Protein AF-A0A9D5ZT49-F1 (afdb_monomer_lite)

Foldseek 3Di:
DVVLVVLLVVLLVLLCLQQVVLLVDQDQAAPLVVLLVLLVVDPDLCSSQVVCVLQLQSLLSVVSNVLSVCCVVPPRCSSNVLSVLLSVLLSLLLSLQLLLLVLLDDDPALVSSLSSLCSSLPVLSSPSNPDDSSLSVLSSLQSQLSSLLSVLLVPVVCNVVSLVSSLVSLLSNCSNPVLVLLVLVVQLVSQLSSVPVPDDDPPVVSNVVSCVSSVSNNVSSVVVVVVVLPDARDDPQGCLNPPDDDPVVQLVVLLVVVVCCSPPVSVVVVVVCCVVVVVVVSVVSSVVSVVCSCVVRVVVVVVDPDPSSVVVVVVVVVSVVSSSVSSCNSVSRRVDDPPD

Sequence (340 aa):
MRQTNKTIINLIILSFICWGRLLFLRGIWGDDWGWVWQYFAADSYSEFIYAYQSLGHTLEGYITYKLFNLFTYFKEDTTLIFNILRFSIFTLNGILIYFIFKNIMRHKSLLPETIGALYMVSPIVNILWVIQICRTIFLLSFLLSFLLTILMFKKVRFRYFYYIGSIILSVFTISGLESFIFVELFRPVIIYYIISTEGEINFYIKLKKVILYWSPYILIGSGLLLYTMLMPTFGPNGGRYHPHGIEVFKVIKMYIESIYYLFIGIYKHNIWLTILKGDFLTYLLSISGALLTGTILLKPLESDKDPDSLIEIKWIMIFGLLFILAAIFPYAVTRGAIIN

Secondary structure (DSSP, 8-state):
-HHHHHHHHHHHHHHHHHHGGGGT--S--THHHHHHHHHHH-SSHHHHHHHHHHTT-HHHHHHHHHHHTHHHHHGGGHHHHHHHHHHHHHHHHHHHHHHHHHHH--S--SHHHHHHHHHHH-TTTT-TTT--HHHHHHHHHHHHHHHHHHHHHH-GGGHHHHHHHHHHHHHHHHHH-THHHHHTTHHHHHHHHHHHTTS---HHHHHHHHHHHHHHHHHHHHHHHHHHHHSPP-GGGTTTT--S---HHHHHHHHHHHHHIIIIIHHHHHHHHHHHTT-HHHHHHHHHHHHHHIIIIIHHHHT---HHHHHHHHHHHHHHHHHHHHHHHHHHHH------

pLDDT: mean 77.59, std 13.81, range [30.61, 97.81]

Radius of gyration: 21.16 Å; chains: 1; bounding box: 50×49×55 Å

Structure (mmCIF, N/CA/C/O backbone):
data_AF-A0A9D5ZT49-F1
#
_entry.id   AF-A0A9D5ZT49-F1
#
loop_
_atom_site.group_PDB
_atom_site.id
_atom_site.type_symbol
_atom_site.label_atom_id
_atom_site.label_alt_id
_atom_site.label_comp_id
_atom_site.label_asym_id
_atom_site.label_entity_id
_atom_site.label_seq_id
_atom_site.pdbx_PDB_ins_code
_atom_site.Cartn_x
_atom_site.Cartn_y
_atom_site.Cartn_z
_atom_site.occupancy
_atom_site.B_iso_or_equiv
_atom_site.auth_seq_id
_atom_site.auth_comp_id
_atom_site.auth_asym_id
_atom_site.auth_atom_id
_atom_site.pdbx_PDB_model_num
ATOM 1 N N . MET A 1 1 ? -0.530 -14.922 22.630 1.00 57.81 1 MET A N 1
ATOM 2 C CA . MET A 1 1 ? 0.642 -15.193 21.761 1.00 57.81 1 MET A CA 1
ATOM 3 C C . MET A 1 1 ? 0.450 -16.419 20.866 1.00 57.81 1 MET A C 1
ATOM 5 O O . MET A 1 1 ? 0.534 -16.246 19.660 1.00 57.81 1 MET A O 1
ATOM 9 N N . ARG A 1 2 ? 0.103 -17.613 21.385 1.00 65.06 2 ARG A N 1
ATOM 10 C CA . ARG A 1 2 ? -0.054 -18.842 20.564 1.00 65.06 2 ARG A CA 1
ATOM 11 C C . ARG A 1 2 ? -0.999 -18.707 19.353 1.00 65.06 2 ARG A C 1
ATOM 13 O O . ARG A 1 2 ? -0.621 -19.098 18.257 1.00 65.06 2 ARG A O 1
ATOM 20 N N . GLN A 1 3 ? -2.174 -18.094 19.520 1.00 73.56 3 GLN A N 1
ATOM 21 C CA . GLN A 1 3 ? -3.137 -17.911 18.419 1.00 73.56 3 GLN A CA 1
ATOM 22 C C . GLN A 1 3 ? -2.601 -16.995 17.309 1.00 73.56 3 GLN A C 1
ATOM 24 O O . GLN A 1 3 ? -2.735 -17.310 16.140 1.00 73.56 3 GLN A O 1
ATOM 29 N N . THR A 1 4 ? -1.910 -15.910 17.672 1.00 79.12 4 THR A N 1
ATOM 30 C CA . THR A 1 4 ? -1.310 -14.974 16.702 1.00 79.12 4 THR A CA 1
ATOM 31 C C . THR A 1 4 ? -0.271 -15.648 15.821 1.00 79.12 4 THR A C 1
ATOM 33 O O . THR A 1 4 ? -0.261 -15.431 14.615 1.00 79.12 4 THR A O 1
ATOM 36 N N . ASN A 1 5 ? 0.576 -16.485 16.418 1.00 83.94 5 ASN A N 1
ATOM 37 C CA . ASN A 1 5 ? 1.596 -17.211 15.672 1.00 83.94 5 ASN A CA 1
ATOM 38 C C . ASN A 1 5 ? 0.947 -18.199 14.697 1.00 83.94 5 ASN A C 1
ATOM 40 O O . ASN A 1 5 ? 1.374 -18.284 13.552 1.00 83.94 5 ASN A O 1
ATOM 44 N N . LYS A 1 6 ? -0.132 -18.878 15.115 1.00 84.62 6 LYS A N 1
ATOM 45 C CA . LYS A 1 6 ? -0.896 -19.776 14.241 1.00 84.62 6 LYS A CA 1
ATOM 46 C C . LYS A 1 6 ? -1.500 -19.032 13.044 1.00 84.62 6 LYS A C 1
ATOM 48 O O . LYS A 1 6 ? -1.349 -19.496 11.922 1.00 84.62 6 LYS A O 1
ATOM 53 N N . THR A 1 7 ? -2.116 -17.867 13.255 1.00 85.81 7 THR A N 1
ATOM 54 C CA . THR A 1 7 ? -2.694 -17.068 12.160 1.00 85.81 7 THR A CA 1
ATOM 55 C C . THR A 1 7 ? -1.631 -16.621 11.158 1.00 85.81 7 THR A C 1
ATOM 57 O O . THR A 1 7 ? -1.837 -16.738 9.955 1.00 85.81 7 THR A O 1
ATOM 60 N N . ILE A 1 8 ? -0.474 -16.152 11.635 1.00 88.56 8 ILE A N 1
ATOM 61 C CA . ILE A 1 8 ? 0.630 -15.735 10.758 1.00 88.56 8 ILE A CA 1
ATOM 62 C C . ILE A 1 8 ? 1.126 -16.916 9.922 1.00 88.56 8 ILE A C 1
ATOM 64 O O . ILE A 1 8 ? 1.276 -16.779 8.713 1.00 88.56 8 ILE A O 1
ATOM 68 N N . ILE A 1 9 ? 1.323 -18.084 10.542 1.00 87.94 9 ILE A N 1
ATOM 69 C CA . ILE A 1 9 ? 1.719 -19.306 9.830 1.00 87.94 9 ILE A CA 1
ATOM 70 C C . ILE A 1 9 ? 0.680 -19.663 8.760 1.00 87.94 9 ILE A C 1
ATOM 72 O O . ILE A 1 9 ? 1.053 -19.931 7.622 1.00 87.94 9 ILE A O 1
ATOM 76 N N . ASN A 1 10 ? -0.613 -19.598 9.084 1.00 84.94 10 ASN A N 1
ATOM 77 C CA . ASN A 1 10 ? -1.681 -19.869 8.122 1.00 84.94 10 ASN A CA 1
ATOM 78 C C . ASN A 1 10 ? -1.664 -18.889 6.940 1.00 84.94 10 ASN A C 1
ATOM 80 O O . ASN A 1 10 ? -1.814 -19.321 5.802 1.00 84.94 10 ASN A O 1
ATOM 84 N N . LEU A 1 11 ? -1.450 -17.591 7.184 1.00 86.62 11 LEU A N 1
ATOM 85 C CA . LEU A 1 11 ? -1.338 -16.589 6.118 1.00 86.62 11 LEU A CA 1
ATOM 86 C C . LEU A 1 11 ? -0.097 -16.810 5.247 1.00 86.62 11 LEU A C 1
ATOM 88 O O . LEU A 1 11 ? -0.167 -16.612 4.038 1.00 86.62 11 LEU A O 1
ATOM 92 N N . ILE A 1 12 ? 1.019 -17.255 5.832 1.00 88.25 12 ILE A N 1
ATOM 93 C CA . ILE A 1 12 ? 2.223 -17.626 5.079 1.00 88.25 12 ILE A CA 1
ATOM 94 C C . ILE A 1 12 ? 1.940 -18.846 4.198 1.00 88.25 12 ILE A C 1
ATOM 96 O O . ILE A 1 12 ? 2.238 -18.814 3.010 1.00 88.25 12 ILE A O 1
ATOM 100 N N . ILE A 1 13 ? 1.321 -19.899 4.739 1.00 84.06 13 ILE A N 1
ATOM 101 C CA . ILE A 1 13 ? 0.953 -21.096 3.966 1.00 84.06 13 ILE A CA 1
ATOM 102 C C . ILE A 1 13 ? -0.010 -20.727 2.833 1.00 84.06 13 ILE A C 1
ATOM 104 O O . ILE A 1 13 ? 0.213 -21.113 1.688 1.00 84.06 13 ILE A O 1
ATOM 108 N N . LEU A 1 14 ? -1.044 -19.931 3.124 1.00 83.38 14 LEU A N 1
ATOM 109 C CA . LEU A 1 14 ? -1.977 -19.439 2.111 1.00 83.38 14 LEU A CA 1
ATOM 110 C C . LEU A 1 14 ? -1.253 -18.613 1.044 1.00 83.38 14 LEU A C 1
ATOM 112 O O . LEU A 1 14 ? -1.554 -18.745 -0.141 1.00 83.38 14 LEU A O 1
ATOM 116 N N . SER A 1 15 ? -0.267 -17.812 1.453 1.00 83.75 15 SER A N 1
ATOM 117 C CA . SER A 1 15 ? 0.577 -17.071 0.528 1.00 83.75 15 SER A CA 1
ATOM 118 C C . SER A 1 15 ? 1.362 -18.011 -0.392 1.00 83.75 15 SER A C 1
ATOM 120 O O . SER A 1 15 ? 1.342 -17.836 -1.604 1.00 83.75 15 SER A O 1
ATOM 122 N N . PHE A 1 16 ? 1.972 -19.078 0.128 1.00 80.94 16 PHE A N 1
ATOM 123 C CA . PHE A 1 16 ? 2.621 -20.091 -0.712 1.00 80.94 16 PHE A CA 1
ATOM 124 C C . PHE A 1 16 ? 1.647 -20.774 -1.682 1.00 80.94 16 PHE A C 1
ATOM 126 O O . PHE A 1 16 ? 2.013 -21.020 -2.827 1.00 80.94 16 PHE A O 1
ATOM 133 N N . ILE A 1 17 ? 0.404 -21.034 -1.274 1.00 76.38 17 ILE A N 1
ATOM 134 C CA . ILE A 1 17 ? -0.609 -21.637 -2.156 1.00 76.38 17 ILE A CA 1
ATOM 135 C C . ILE A 1 17 ? -1.003 -20.676 -3.291 1.00 76.38 17 ILE A C 1
ATOM 137 O O . ILE A 1 17 ? -1.116 -21.098 -4.439 1.00 76.38 17 ILE A O 1
ATOM 141 N N . CYS A 1 18 ? -1.195 -19.388 -2.990 1.00 74.38 18 CYS A N 1
ATOM 142 C CA . CYS A 1 18 ? -1.655 -18.401 -3.975 1.00 74.38 18 CYS A CA 1
ATOM 143 C C . CYS A 1 18 ? -0.513 -17.881 -4.862 1.00 74.38 18 CYS A C 1
ATOM 145 O O . CYS A 1 18 ? -0.662 -17.741 -6.075 1.00 74.38 18 CYS A O 1
ATOM 147 N N . TRP A 1 19 ? 0.645 -17.628 -4.254 1.00 70.50 19 TRP A N 1
ATOM 148 C CA . TRP A 1 19 ? 1.771 -16.903 -4.842 1.00 70.50 19 TRP A CA 1
ATOM 149 C C . TRP A 1 19 ? 3.021 -17.745 -5.017 1.00 70.50 19 TRP A C 1
ATOM 151 O O . TRP A 1 19 ? 3.920 -17.312 -5.727 1.00 70.50 19 TRP A O 1
ATOM 161 N N . GLY A 1 20 ? 3.125 -18.923 -4.398 1.00 59.50 20 GLY A N 1
ATOM 162 C CA . GLY A 1 20 ? 4.355 -19.722 -4.401 1.00 59.50 20 GLY A CA 1
ATOM 163 C C . GLY A 1 20 ? 4.841 -20.081 -5.804 1.00 59.50 20 GLY A C 1
ATOM 164 O O . GLY A 1 20 ? 6.043 -20.200 -6.015 1.00 59.50 20 GLY A O 1
ATOM 165 N N . ARG A 1 21 ? 3.940 -20.128 -6.797 1.00 65.25 21 ARG A N 1
ATOM 166 C CA . ARG A 1 21 ? 4.308 -20.279 -8.215 1.00 65.25 21 ARG A CA 1
ATOM 167 C C . ARG A 1 21 ? 5.251 -19.186 -8.728 1.00 65.25 21 ARG A C 1
ATOM 169 O O . ARG A 1 21 ? 6.082 -19.480 -9.577 1.00 65.25 21 ARG A O 1
ATOM 176 N N . LEU A 1 22 ? 5.178 -17.960 -8.193 1.00 62.72 22 LEU A N 1
ATOM 177 C CA . LEU A 1 22 ? 6.107 -16.871 -8.527 1.00 62.72 22 LEU A CA 1
ATOM 178 C C . LEU A 1 22 ? 7.562 -17.284 -8.344 1.00 62.72 22 LEU A C 1
ATOM 180 O O . LEU A 1 22 ? 8.414 -16.879 -9.124 1.00 62.72 22 LEU A O 1
ATOM 184 N N . LEU A 1 23 ? 7.837 -18.100 -7.327 1.00 60.38 23 LEU A N 1
ATOM 185 C CA . LEU A 1 23 ? 9.186 -18.555 -7.008 1.00 60.38 23 LEU A CA 1
ATOM 186 C C . LEU A 1 23 ? 9.737 -19.518 -8.071 1.00 60.38 23 LEU A C 1
ATOM 188 O O . LEU A 1 23 ? 10.949 -19.670 -8.184 1.00 60.38 23 LEU A O 1
ATOM 192 N N . PHE A 1 24 ? 8.859 -20.132 -8.870 1.00 57.09 24 PHE A N 1
ATOM 193 C CA . PHE A 1 24 ? 9.212 -21.061 -9.946 1.00 57.09 24 PHE A CA 1
ATOM 194 C C . PHE A 1 24 ? 9.140 -20.421 -11.342 1.00 57.09 24 PHE A C 1
ATOM 196 O O . PHE A 1 24 ? 9.686 -20.961 -12.303 1.00 57.09 24 PHE A O 1
ATOM 203 N N . LEU A 1 25 ? 8.496 -19.258 -11.463 1.00 63.78 25 LEU A N 1
ATOM 204 C CA . LEU A 1 25 ? 8.364 -18.507 -12.707 1.00 63.78 25 LEU A CA 1
ATOM 205 C C . LEU A 1 25 ? 9.615 -17.656 -12.958 1.00 63.78 25 LEU A C 1
ATOM 207 O O . LEU A 1 25 ? 9.713 -16.536 -12.471 1.00 63.78 25 LEU A O 1
ATOM 211 N N . ARG A 1 26 ? 10.573 -18.148 -13.748 1.00 59.72 26 ARG A N 1
ATOM 212 C CA . ARG A 1 26 ? 11.744 -17.346 -14.150 1.00 59.72 26 ARG A CA 1
ATOM 213 C C . ARG A 1 26 ? 11.306 -16.186 -15.054 1.00 59.72 26 ARG A C 1
ATOM 215 O O . ARG A 1 26 ? 10.822 -16.424 -16.155 1.00 59.72 26 ARG A O 1
ATOM 222 N N . GLY A 1 27 ? 11.473 -14.945 -14.595 1.00 62.62 27 GLY A N 1
ATOM 223 C CA . GLY A 1 27 ? 11.205 -13.746 -15.396 1.00 62.62 27 GLY A CA 1
ATOM 224 C C . GLY A 1 27 ? 10.785 -12.529 -14.575 1.00 62.62 27 GLY A C 1
ATOM 225 O O . GLY A 1 27 ? 10.386 -12.651 -13.419 1.00 62.62 27 GLY A O 1
ATOM 226 N N . ILE A 1 28 ? 10.871 -11.353 -15.200 1.00 68.88 28 ILE A N 1
ATOM 227 C CA . ILE A 1 28 ? 10.223 -10.122 -14.739 1.00 68.88 28 ILE A CA 1
ATOM 228 C C . ILE A 1 28 ? 8.992 -9.908 -15.620 1.00 68.88 28 ILE A C 1
ATOM 230 O O . ILE A 1 28 ? 9.064 -10.035 -16.840 1.00 68.88 28 ILE A O 1
ATOM 234 N N . TRP A 1 29 ? 7.848 -9.644 -14.994 1.00 68.69 29 TRP A N 1
ATOM 235 C CA . TRP A 1 29 ? 6.541 -9.755 -15.639 1.00 68.69 29 TRP A CA 1
ATOM 236 C C . TRP A 1 29 ? 5.870 -8.394 -15.805 1.00 68.69 29 TRP A C 1
ATOM 238 O O . TRP A 1 29 ? 5.937 -7.559 -14.906 1.00 68.69 29 TRP A O 1
ATOM 248 N N . GLY A 1 30 ? 5.147 -8.224 -16.915 1.00 68.38 30 GLY A N 1
ATOM 249 C CA . GLY A 1 30 ? 4.248 -7.089 -17.113 1.00 68.38 30 GLY A CA 1
ATOM 250 C C . GLY A 1 30 ? 4.955 -5.756 -17.326 1.00 68.38 30 GLY A C 1
ATOM 251 O O . GLY A 1 30 ? 5.985 -5.694 -17.997 1.00 68.38 30 GLY A O 1
ATOM 252 N N . ASP A 1 31 ? 4.394 -4.705 -16.728 1.00 70.00 31 ASP A N 1
ATOM 253 C CA . ASP A 1 31 ? 4.916 -3.337 -16.800 1.00 70.00 31 ASP A CA 1
ATOM 254 C C . ASP A 1 31 ? 6.391 -3.228 -16.382 1.00 70.00 31 ASP A C 1
ATOM 256 O O . ASP A 1 31 ? 7.116 -2.409 -16.940 1.00 70.00 31 ASP A O 1
ATOM 260 N N . ASP A 1 32 ? 6.867 -4.053 -15.440 1.00 77.94 32 ASP A N 1
ATOM 261 C CA . ASP A 1 32 ? 8.271 -4.012 -15.014 1.00 77.94 32 ASP A CA 1
ATOM 262 C C . ASP A 1 32 ? 9.230 -4.346 -16.167 1.00 77.94 32 ASP A C 1
ATOM 264 O O . ASP A 1 32 ? 10.328 -3.802 -16.212 1.00 77.94 32 ASP A O 1
ATOM 268 N N . TRP A 1 33 ? 8.830 -5.189 -17.128 1.00 80.38 33 TRP A N 1
ATOM 269 C CA . TRP A 1 33 ? 9.694 -5.571 -18.251 1.00 80.38 33 TRP A CA 1
ATOM 270 C C . TRP A 1 33 ? 9.977 -4.404 -19.202 1.00 80.38 33 TRP A C 1
ATOM 272 O O . TRP A 1 33 ? 11.106 -4.248 -19.665 1.00 80.38 33 TRP A O 1
ATOM 282 N N . GLY A 1 34 ? 8.984 -3.539 -19.437 1.00 81.56 34 GLY A N 1
ATOM 283 C CA . GLY A 1 34 ? 9.177 -2.320 -20.229 1.00 81.56 34 GLY A CA 1
ATOM 284 C C . GLY A 1 34 ? 10.226 -1.397 -19.602 1.00 81.56 34 GLY A C 1
ATOM 285 O O . GLY A 1 34 ? 11.095 -0.872 -20.297 1.00 81.56 34 GLY A O 1
ATOM 286 N N . TRP A 1 35 ? 10.213 -1.277 -18.273 1.00 87.00 35 TRP A N 1
ATOM 287 C CA . TRP A 1 35 ? 11.205 -0.487 -17.544 1.00 87.00 35 TRP A CA 1
ATOM 288 C C . TRP A 1 35 ? 12.578 -1.159 -17.477 1.00 87.00 35 TRP A C 1
ATOM 290 O O . TRP A 1 35 ? 13.587 -0.459 -17.475 1.00 87.00 35 TRP A O 1
ATOM 300 N N . VAL A 1 36 ? 12.645 -2.494 -17.455 1.00 87.38 36 VAL A N 1
ATOM 301 C CA . VAL A 1 36 ? 13.917 -3.231 -17.568 1.00 87.38 36 VAL A CA 1
ATOM 302 C C . VAL A 1 36 ? 14.585 -2.936 -18.910 1.00 87.38 36 VAL A C 1
ATOM 304 O O . VAL A 1 36 ? 15.784 -2.675 -18.951 1.00 87.38 36 VAL A O 1
ATOM 307 N N . TRP A 1 37 ? 13.824 -2.933 -20.007 1.00 86.06 37 TRP A N 1
ATOM 308 C CA . TRP A 1 37 ? 14.359 -2.570 -21.321 1.00 86.06 37 TRP A CA 1
ATOM 309 C C . TRP A 1 37 ? 14.881 -1.142 -21.346 1.00 86.06 37 TRP A C 1
ATOM 311 O O . TRP A 1 37 ? 15.992 -0.918 -21.813 1.00 86.06 37 TRP A O 1
ATOM 321 N N . GLN A 1 38 ? 14.131 -0.195 -20.783 1.00 87.88 38 GLN A N 1
ATOM 322 C CA . GLN A 1 38 ? 14.608 1.178 -20.670 1.00 87.88 38 GLN A CA 1
ATOM 323 C C . GLN A 1 38 ? 15.876 1.283 -19.811 1.00 87.88 38 GLN A C 1
ATOM 325 O O . GLN A 1 38 ? 16.776 2.040 -20.154 1.00 87.88 38 GLN A O 1
ATOM 330 N N . TYR A 1 39 ? 15.971 0.527 -18.716 1.00 90.69 39 TYR A N 1
ATOM 331 C CA . TYR A 1 39 ? 17.163 0.502 -17.868 1.00 90.69 39 TYR A CA 1
ATOM 332 C C . TYR A 1 39 ? 18.410 0.056 -18.632 1.00 90.69 39 TYR A C 1
ATOM 334 O O . TYR A 1 39 ? 19.455 0.677 -18.482 1.00 90.69 39 TYR A O 1
ATOM 342 N N . PHE A 1 40 ? 18.301 -0.981 -19.466 1.00 90.44 40 PHE A N 1
ATOM 343 C CA . PHE A 1 40 ? 19.423 -1.446 -20.287 1.00 90.44 40 PHE A CA 1
ATOM 344 C C . PHE A 1 40 ? 19.685 -0.584 -21.526 1.00 90.44 40 PHE A C 1
ATOM 346 O O . PHE A 1 40 ? 20.783 -0.648 -22.071 1.00 90.44 40 PHE A O 1
ATOM 353 N N . ALA A 1 41 ? 18.696 0.187 -21.981 1.00 91.25 41 ALA A N 1
ATOM 354 C CA . ALA A 1 41 ? 18.832 1.098 -23.114 1.00 91.25 41 ALA A CA 1
ATOM 355 C C . ALA A 1 41 ? 19.366 2.486 -22.724 1.00 91.25 41 ALA A C 1
ATOM 357 O O . ALA A 1 41 ? 19.826 3.207 -23.599 1.00 91.25 41 ALA A O 1
ATOM 358 N N . ALA A 1 42 ? 19.275 2.875 -21.449 1.00 91.00 42 ALA A N 1
ATOM 359 C CA . ALA A 1 42 ? 19.750 4.165 -20.964 1.00 91.00 42 ALA A CA 1
ATOM 360 C C . ALA A 1 42 ? 21.262 4.136 -20.687 1.00 91.00 42 ALA A C 1
ATOM 362 O O . ALA A 1 42 ? 21.746 3.281 -19.945 1.00 91.00 42 ALA A O 1
ATOM 363 N N . ASP A 1 43 ? 21.991 5.137 -21.182 1.00 90.25 43 ASP A N 1
ATOM 364 C CA . ASP A 1 43 ? 23.442 5.260 -20.988 1.00 90.25 43 ASP A CA 1
ATOM 365 C C . ASP A 1 43 ? 23.802 5.811 -19.597 1.00 90.25 43 ASP A C 1
ATOM 367 O O . ASP A 1 43 ? 24.953 5.767 -19.152 1.00 90.25 43 ASP A O 1
ATOM 371 N N . SER A 1 44 ? 22.822 6.370 -18.878 1.00 91.75 44 SER A N 1
ATOM 372 C CA . SER A 1 44 ? 23.033 6.997 -17.573 1.00 91.75 44 SER A CA 1
ATOM 373 C C . SER A 1 44 ? 21.791 6.973 -16.680 1.00 91.75 44 SER A C 1
ATOM 375 O O . SER A 1 44 ? 20.652 6.897 -17.144 1.00 91.75 44 SER A O 1
ATOM 377 N N . TYR A 1 45 ? 21.997 7.144 -15.368 1.00 92.06 45 TYR A N 1
ATOM 378 C CA . TYR A 1 45 ? 20.899 7.341 -14.411 1.00 92.06 45 TYR A CA 1
ATOM 379 C C . TYR A 1 45 ? 19.995 8.523 -14.794 1.00 92.06 45 TYR A C 1
ATOM 381 O O . TYR A 1 45 ? 18.777 8.428 -14.661 1.00 92.06 45 TYR A O 1
ATOM 389 N N . SER A 1 46 ? 20.581 9.627 -15.269 1.00 92.94 46 SER A N 1
ATOM 390 C CA . SER A 1 46 ? 19.843 10.818 -15.708 1.00 92.94 46 SER A CA 1
ATOM 391 C C . SER A 1 46 ? 18.887 10.522 -16.859 1.00 92.94 46 SER A C 1
ATOM 393 O O . SER A 1 46 ? 17.769 11.028 -16.870 1.00 92.94 46 SER A O 1
ATOM 395 N N . GLU A 1 47 ? 19.302 9.681 -17.800 1.00 91.12 47 GLU A N 1
ATOM 396 C CA . GLU A 1 47 ? 18.471 9.296 -18.936 1.00 91.12 47 GLU A CA 1
ATOM 397 C C . GLU A 1 47 ? 17.355 8.335 -18.515 1.00 91.12 47 GLU A C 1
ATOM 399 O O . GLU A 1 47 ? 16.194 8.529 -18.876 1.00 91.12 47 GLU A O 1
ATOM 404 N N . PHE A 1 48 ? 17.667 7.358 -17.658 1.00 92.06 48 PHE A N 1
ATOM 405 C CA . PHE A 1 48 ? 16.655 6.461 -17.103 1.00 92.06 48 PHE A CA 1
ATOM 406 C C . PHE A 1 48 ? 15.583 7.226 -16.308 1.00 92.06 48 PHE A C 1
ATOM 408 O O . PHE A 1 48 ? 14.382 7.024 -16.499 1.00 92.06 48 PHE A O 1
ATOM 415 N N . ILE A 1 49 ? 16.005 8.129 -15.415 1.00 92.12 49 ILE A N 1
ATOM 416 C CA . ILE A 1 49 ? 15.088 8.833 -14.513 1.00 92.12 49 ILE A CA 1
ATOM 417 C C . ILE A 1 49 ? 14.235 9.880 -15.236 1.00 92.12 49 ILE A C 1
ATOM 419 O O . ILE A 1 49 ? 13.160 10.220 -14.744 1.00 92.12 49 ILE A O 1
ATOM 423 N N . TYR A 1 50 ? 14.665 10.364 -16.406 1.00 88.38 50 TYR A N 1
ATOM 424 C CA . TYR A 1 50 ? 13.954 11.388 -17.172 1.00 88.38 50 TYR A CA 1
ATOM 425 C C . TYR A 1 50 ? 12.508 10.983 -17.504 1.00 88.38 50 TYR A C 1
ATOM 427 O O . TYR A 1 50 ? 11.581 11.784 -17.354 1.00 88.38 50 TYR A O 1
ATOM 435 N N . ALA A 1 51 ? 12.277 9.716 -17.867 1.00 84.50 51 ALA A N 1
ATOM 436 C CA . ALA A 1 51 ? 10.926 9.216 -18.132 1.00 84.50 51 ALA A CA 1
ATOM 437 C C . ALA A 1 51 ? 10.032 9.234 -16.883 1.00 84.50 51 ALA A C 1
ATOM 439 O O . ALA A 1 51 ? 8.846 9.521 -16.974 1.00 84.50 51 ALA A O 1
ATOM 440 N N . TYR A 1 52 ? 10.591 8.986 -15.699 1.00 86.88 52 TYR A N 1
ATOM 441 C CA . TYR A 1 52 ? 9.838 9.067 -14.447 1.00 86.88 52 TYR A CA 1
ATOM 442 C C . TYR A 1 52 ? 9.613 10.510 -13.998 1.00 86.88 52 TYR A C 1
ATOM 444 O O . TYR A 1 52 ? 8.542 10.830 -13.486 1.00 86.88 52 TYR A O 1
ATOM 452 N N . GLN A 1 53 ? 10.593 11.391 -14.210 1.00 84.94 53 GLN A N 1
ATOM 453 C CA . GLN A 1 53 ? 10.470 12.818 -13.913 1.00 84.94 53 GLN A CA 1
ATOM 454 C C . GLN A 1 53 ? 9.360 13.468 -14.739 1.00 84.94 53 GLN A C 1
ATOM 456 O O . GLN A 1 53 ? 8.543 14.197 -14.181 1.00 84.94 53 GLN A O 1
ATOM 461 N N . SER A 1 54 ? 9.278 13.157 -16.037 1.00 76.25 54 SER A N 1
ATOM 462 C CA . SER A 1 54 ? 8.232 13.700 -16.917 1.00 76.25 54 SER A CA 1
ATOM 463 C C . SER A 1 54 ? 6.815 13.262 -16.517 1.00 76.25 54 SER A C 1
ATOM 465 O O . SER A 1 54 ? 5.852 13.991 -16.766 1.00 76.25 54 SER A O 1
ATOM 467 N N . LEU A 1 55 ? 6.694 12.116 -15.836 1.00 75.19 55 LEU A N 1
ATOM 468 C CA . LEU A 1 55 ? 5.444 11.593 -15.282 1.00 75.19 55 LEU A CA 1
ATOM 469 C C . LEU A 1 55 ? 5.157 12.063 -13.844 1.00 75.19 55 LEU A C 1
ATOM 471 O O . LEU A 1 55 ? 4.100 11.730 -13.313 1.00 75.19 55 LEU A O 1
ATOM 475 N N . GLY A 1 56 ? 6.064 12.808 -13.201 1.00 76.44 56 GLY A N 1
ATOM 476 C CA . GLY A 1 56 ? 5.929 13.197 -11.791 1.00 76.44 56 GLY A CA 1
ATOM 477 C C . GLY A 1 56 ? 6.143 12.041 -10.802 1.00 76.44 56 GLY A C 1
ATOM 478 O O . GLY A 1 56 ? 5.676 12.094 -9.668 1.00 76.44 56 GLY A O 1
ATOM 479 N N . HIS A 1 57 ? 6.846 10.984 -11.216 1.00 83.88 57 HIS A N 1
ATOM 480 C CA . HIS A 1 57 ? 7.056 9.748 -10.453 1.00 83.88 57 HIS A CA 1
ATOM 481 C C . HIS A 1 57 ? 8.542 9.498 -10.146 1.00 83.88 57 HIS A C 1
ATOM 483 O O . HIS A 1 57 ? 9.011 8.362 -10.114 1.00 83.88 57 HIS A O 1
ATOM 489 N N . THR A 1 58 ? 9.314 10.562 -9.903 1.00 88.56 58 THR A N 1
ATOM 490 C CA . THR A 1 58 ? 10.773 10.496 -9.700 1.00 88.56 58 THR A CA 1
ATOM 491 C C . THR A 1 58 ? 11.188 9.507 -8.607 1.00 88.56 58 THR A C 1
ATOM 493 O O . THR A 1 58 ? 12.166 8.782 -8.776 1.00 88.56 58 THR A O 1
ATOM 496 N N . LEU A 1 59 ? 10.455 9.432 -7.490 1.00 91.19 59 LEU A N 1
ATOM 497 C CA . LEU A 1 59 ? 10.781 8.488 -6.417 1.00 91.19 59 LEU A CA 1
ATOM 498 C C . LEU A 1 59 ? 10.521 7.028 -6.829 1.00 91.19 59 LEU A C 1
ATOM 500 O O . LEU A 1 59 ? 11.331 6.159 -6.508 1.00 91.19 59 LEU A O 1
ATOM 504 N N . GLU A 1 60 ? 9.439 6.756 -7.570 1.00 90.50 60 GLU A N 1
ATOM 505 C CA . GLU A 1 60 ? 9.170 5.434 -8.163 1.00 90.50 60 GLU A CA 1
ATOM 506 C C . GLU A 1 60 ? 10.317 5.030 -9.096 1.00 90.50 60 GLU A C 1
ATOM 508 O O . GLU A 1 60 ? 10.854 3.928 -8.970 1.00 90.50 60 GLU A O 1
ATOM 513 N N . GLY A 1 61 ? 10.767 5.951 -9.952 1.00 91.38 61 GLY A N 1
ATOM 514 C CA . GLY A 1 61 ? 11.899 5.732 -10.849 1.00 91.38 61 GLY A CA 1
ATOM 515 C C . GLY A 1 61 ? 13.208 5.468 -10.115 1.00 91.38 61 GLY A C 1
ATOM 516 O O . GLY A 1 61 ? 13.923 4.528 -10.450 1.00 91.38 61 GLY A O 1
ATOM 517 N N . TYR A 1 62 ? 13.508 6.225 -9.057 1.00 92.88 62 TYR A N 1
ATOM 518 C CA . TYR A 1 62 ? 14.711 6.004 -8.254 1.00 92.88 62 TYR A CA 1
ATOM 519 C C . TYR A 1 62 ? 14.734 4.600 -7.633 1.00 92.88 62 TYR A C 1
ATOM 521 O O . TYR A 1 62 ? 15.745 3.900 -7.714 1.00 92.88 62 TYR A O 1
ATOM 529 N N . ILE A 1 63 ? 13.618 4.163 -7.041 1.00 93.25 63 ILE A N 1
ATOM 530 C CA . ILE A 1 63 ? 13.513 2.818 -6.459 1.00 93.25 63 ILE A CA 1
ATOM 531 C C . ILE A 1 63 ? 13.627 1.763 -7.559 1.00 93.25 63 ILE A C 1
ATOM 533 O O . ILE A 1 63 ? 14.360 0.792 -7.380 1.00 93.25 63 ILE A O 1
ATOM 537 N N . THR A 1 64 ? 12.960 1.970 -8.696 1.00 91.25 64 THR A N 1
ATOM 538 C CA . THR A 1 64 ? 13.020 1.057 -9.846 1.00 91.25 64 THR A CA 1
ATOM 539 C C . THR A 1 64 ? 14.459 0.883 -10.327 1.00 91.25 64 THR A C 1
ATOM 541 O O . THR A 1 64 ? 14.942 -0.242 -10.424 1.00 91.25 64 THR A O 1
ATOM 544 N N . TYR A 1 65 ? 15.193 1.984 -10.515 1.00 91.81 65 TYR A N 1
ATOM 545 C CA . TYR A 1 65 ? 16.608 1.962 -10.890 1.00 91.81 65 TYR A CA 1
ATOM 546 C C . TYR A 1 65 ? 17.453 1.163 -9.891 1.00 91.81 65 TYR A C 1
ATOM 548 O O . TYR A 1 65 ? 18.268 0.324 -10.272 1.00 91.81 65 TYR A O 1
ATOM 556 N N . LYS A 1 66 ? 17.251 1.384 -8.584 1.00 91.38 66 LYS A N 1
ATOM 557 C CA . LYS A 1 66 ? 17.982 0.653 -7.538 1.00 91.38 66 LYS A CA 1
ATOM 558 C C . LYS A 1 66 ? 17.640 -0.835 -7.509 1.00 91.38 66 LYS A C 1
ATOM 560 O O . LYS A 1 66 ? 18.536 -1.637 -7.261 1.00 91.38 66 LYS A O 1
ATOM 565 N N . LEU A 1 67 ? 16.391 -1.209 -7.779 1.00 89.75 67 LEU A N 1
ATOM 566 C CA . LEU A 1 67 ? 15.995 -2.610 -7.914 1.00 89.75 67 LEU A CA 1
ATOM 567 C C . LEU A 1 67 ? 16.604 -3.246 -9.163 1.00 89.75 67 LEU A C 1
ATOM 569 O O . LEU A 1 67 ? 17.036 -4.391 -9.104 1.00 89.75 67 LEU A O 1
ATOM 573 N N . PHE A 1 68 ? 16.703 -2.522 -10.275 1.00 89.81 68 PHE A N 1
ATOM 574 C CA . PHE A 1 68 ? 17.313 -3.056 -11.492 1.00 89.81 68 PHE A CA 1
ATOM 575 C C . PHE A 1 68 ? 18.835 -3.090 -11.450 1.00 89.81 68 PHE A C 1
ATOM 577 O O . PHE A 1 68 ? 19.423 -3.954 -12.087 1.00 89.81 68 PHE A O 1
ATOM 584 N N . ASN A 1 69 ? 19.484 -2.317 -10.578 1.00 88.56 69 ASN A N 1
ATOM 585 C CA . ASN A 1 69 ? 20.889 -2.568 -10.245 1.00 88.56 69 ASN A CA 1
ATOM 586 C C . ASN A 1 69 ? 21.118 -3.976 -9.661 1.00 88.56 69 ASN A C 1
ATOM 588 O O . ASN A 1 69 ? 22.241 -4.461 -9.661 1.00 88.56 69 ASN A O 1
ATOM 592 N N . LEU A 1 70 ? 20.088 -4.700 -9.208 1.00 85.88 70 LEU A N 1
ATOM 593 C CA . LEU A 1 70 ? 20.252 -6.118 -8.871 1.00 85.88 70 LEU A CA 1
ATOM 594 C C . LEU A 1 70 ? 20.659 -6.964 -10.093 1.00 85.88 70 LEU A C 1
ATOM 596 O O . LEU A 1 70 ? 21.263 -8.017 -9.902 1.00 85.88 70 LEU A O 1
ATOM 600 N N . PHE A 1 71 ? 20.388 -6.525 -11.330 1.00 84.56 71 PHE A N 1
ATOM 601 C CA . PHE A 1 71 ? 20.854 -7.193 -12.554 1.00 84.56 71 PHE A CA 1
ATOM 602 C C . PHE A 1 71 ? 22.369 -7.153 -12.707 1.00 84.56 71 PHE A C 1
ATOM 604 O O . PHE A 1 71 ? 22.964 -8.138 -13.138 1.00 84.56 71 PHE A O 1
ATOM 611 N N . THR A 1 72 ? 23.011 -6.054 -12.310 1.00 85.56 72 THR A N 1
ATOM 612 C CA . THR A 1 72 ? 24.472 -5.951 -12.376 1.00 85.56 72 THR A CA 1
ATOM 613 C C . THR A 1 72 ? 25.155 -6.785 -11.295 1.00 85.56 72 THR A C 1
ATOM 615 O O . THR A 1 72 ? 26.207 -7.364 -11.560 1.00 85.56 72 THR A O 1
ATOM 618 N N . TYR A 1 73 ? 24.550 -6.918 -10.110 1.00 87.50 73 TYR A N 1
ATOM 619 C CA . TYR A 1 73 ? 25.126 -7.707 -9.014 1.00 87.50 73 TYR A CA 1
ATOM 620 C C . TYR A 1 73 ? 24.872 -9.216 -9.126 1.00 87.50 73 TYR A C 1
ATOM 622 O O . TYR A 1 73 ? 25.775 -9.998 -8.836 1.00 87.50 73 TYR A O 1
ATOM 630 N N . PHE A 1 74 ? 23.669 -9.630 -9.535 1.00 88.50 74 PHE A N 1
ATOM 631 C CA . PHE A 1 74 ? 23.226 -11.029 -9.447 1.00 88.50 74 PHE A CA 1
ATOM 632 C C . PHE A 1 74 ? 23.012 -11.720 -10.804 1.00 88.50 74 PHE A C 1
ATOM 634 O O . PHE A 1 74 ? 22.818 -12.932 -10.836 1.00 88.50 74 PHE A O 1
ATOM 641 N N . LYS A 1 75 ? 23.104 -10.991 -11.927 1.00 87.38 75 LYS A N 1
ATOM 642 C CA . LYS A 1 75 ? 23.045 -11.526 -13.300 1.00 87.38 75 LYS A CA 1
ATOM 643 C C . LYS A 1 75 ? 21.860 -12.482 -13.528 1.00 87.38 75 LYS A C 1
ATOM 645 O O . LYS A 1 75 ? 20.711 -12.052 -13.577 1.00 87.38 75 LYS A O 1
ATOM 650 N N . GLU A 1 76 ? 22.131 -13.776 -13.691 1.00 82.75 76 GLU A N 1
ATOM 651 C CA . GLU A 1 76 ? 21.134 -14.810 -13.992 1.00 82.75 76 GLU A CA 1
ATOM 652 C C . GLU A 1 76 ? 20.170 -15.047 -12.815 1.00 82.75 76 GLU A C 1
ATOM 654 O O . GLU A 1 76 ? 18.981 -15.312 -13.024 1.00 82.75 76 GLU A O 1
ATOM 659 N N . ASP A 1 77 ? 20.643 -14.846 -11.580 1.00 86.44 77 ASP A N 1
ATOM 660 C CA . ASP A 1 77 ? 19.856 -15.027 -10.356 1.00 86.44 77 ASP A CA 1
ATOM 661 C C . ASP A 1 77 ? 18.923 -13.846 -10.063 1.00 86.44 77 ASP A C 1
ATOM 663 O O . ASP A 1 77 ? 18.030 -13.945 -9.215 1.00 86.44 77 ASP A O 1
ATOM 667 N N . THR A 1 78 ? 19.07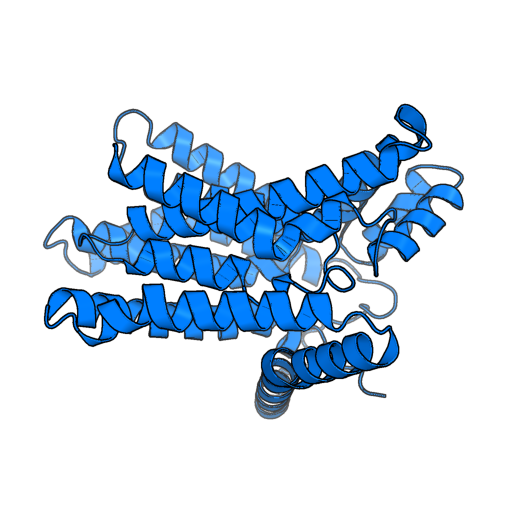0 -12.719 -10.769 1.00 84.81 78 THR A N 1
ATOM 668 C CA . THR A 1 78 ? 18.274 -11.513 -10.511 1.00 84.81 78 THR A CA 1
ATOM 669 C C . THR A 1 78 ? 16.780 -11.774 -10.639 1.00 84.81 78 THR A C 1
ATOM 671 O O . THR A 1 78 ? 16.003 -11.270 -9.832 1.00 84.81 78 THR A O 1
ATOM 674 N N . THR A 1 79 ? 16.365 -12.600 -11.601 1.00 83.19 79 THR A N 1
ATOM 675 C CA . THR A 1 79 ? 14.946 -12.944 -11.783 1.00 83.19 79 THR A CA 1
ATOM 676 C C . THR A 1 79 ? 14.377 -13.688 -10.572 1.00 83.19 79 THR A C 1
ATOM 678 O O . THR A 1 79 ? 13.281 -13.370 -10.110 1.00 83.19 79 THR A O 1
ATOM 681 N N . LEU A 1 80 ? 15.142 -14.620 -9.997 1.00 84.06 80 LEU A N 1
ATOM 682 C CA . LEU A 1 80 ? 14.757 -15.342 -8.788 1.00 84.06 80 LEU A CA 1
ATOM 683 C C . LEU A 1 80 ? 14.672 -14.394 -7.586 1.00 84.06 80 LEU A C 1
ATOM 685 O O . LEU A 1 80 ? 13.672 -14.404 -6.870 1.00 84.06 80 LEU A O 1
ATOM 689 N N . ILE A 1 81 ? 15.678 -13.536 -7.395 1.00 86.56 81 ILE A N 1
ATOM 690 C CA . ILE A 1 81 ? 15.693 -12.543 -6.310 1.00 86.56 81 ILE A CA 1
ATOM 691 C C . ILE A 1 81 ? 14.497 -11.596 -6.428 1.00 86.56 81 ILE A C 1
ATOM 693 O O . ILE A 1 81 ? 13.821 -11.326 -5.436 1.00 86.56 81 ILE A O 1
ATOM 697 N N . PHE A 1 82 ? 14.186 -11.133 -7.637 1.00 86.06 82 PHE A N 1
ATOM 698 C CA . PHE A 1 82 ? 13.056 -10.246 -7.893 1.00 86.06 82 PHE A CA 1
ATOM 699 C C . PHE A 1 82 ? 11.719 -10.905 -7.526 1.00 86.06 82 PHE A C 1
ATOM 701 O O . PHE A 1 82 ? 10.870 -10.285 -6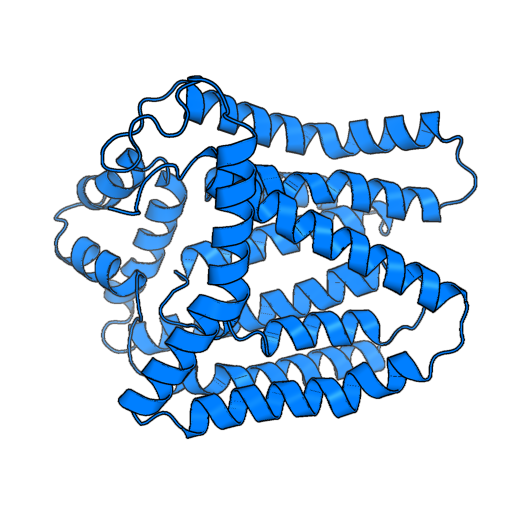.882 1.00 86.06 82 PHE A O 1
ATOM 708 N N . ASN A 1 83 ? 11.551 -12.189 -7.852 1.00 82.69 83 ASN A N 1
ATOM 709 C CA . ASN A 1 83 ? 10.368 -12.957 -7.472 1.00 82.69 83 ASN A CA 1
ATOM 710 C C . ASN A 1 83 ? 10.288 -13.229 -5.968 1.00 82.69 83 ASN A C 1
ATOM 712 O O . ASN A 1 83 ? 9.201 -13.128 -5.401 1.00 82.69 83 ASN A O 1
ATOM 716 N N . ILE A 1 84 ? 11.413 -13.517 -5.306 1.00 87.00 84 ILE A N 1
ATOM 717 C CA . ILE A 1 84 ? 11.473 -13.663 -3.845 1.00 87.00 84 ILE A CA 1
ATOM 718 C C . ILE A 1 84 ? 11.068 -12.350 -3.171 1.00 87.00 84 ILE A C 1
ATOM 720 O O . ILE A 1 84 ? 10.251 -12.363 -2.248 1.00 87.00 84 ILE A O 1
ATOM 724 N N . LEU A 1 85 ? 11.592 -11.214 -3.640 1.00 87.81 85 LEU A N 1
ATOM 725 C CA . LEU A 1 85 ? 11.230 -9.891 -3.132 1.00 87.81 85 LEU A CA 1
ATOM 726 C C . LEU A 1 85 ? 9.736 -9.626 -3.318 1.00 87.81 85 LEU A C 1
ATOM 728 O O . LEU A 1 85 ? 9.051 -9.282 -2.357 1.00 87.81 85 LEU A O 1
ATOM 732 N N . ARG A 1 86 ? 9.209 -9.853 -4.524 1.00 86.06 86 ARG A N 1
ATOM 733 C CA . ARG A 1 86 ? 7.787 -9.678 -4.839 1.00 86.06 86 ARG A CA 1
ATOM 734 C C . ARG A 1 86 ? 6.893 -10.553 -3.956 1.00 86.06 86 ARG A C 1
ATOM 736 O O . ARG A 1 86 ? 5.968 -10.040 -3.329 1.00 86.06 86 ARG A O 1
ATOM 743 N N . PHE A 1 87 ? 7.192 -11.848 -3.858 1.00 86.19 87 PHE A N 1
ATOM 744 C CA . PHE A 1 87 ? 6.485 -12.791 -2.987 1.00 86.19 87 PHE A CA 1
ATOM 745 C C . PHE A 1 87 ? 6.510 -12.331 -1.523 1.00 86.19 87 PHE A C 1
ATOM 747 O O . PHE A 1 87 ? 5.480 -12.327 -0.842 1.00 86.19 87 PHE A O 1
ATOM 754 N N . SER A 1 88 ? 7.677 -11.894 -1.046 1.00 90.56 88 SER A N 1
ATOM 755 C CA . SER A 1 88 ? 7.857 -11.419 0.326 1.00 90.56 88 SER A CA 1
ATOM 756 C C . SER A 1 88 ? 7.024 -10.168 0.594 1.00 90.56 88 SER A C 1
ATOM 758 O O . SER A 1 88 ? 6.327 -10.111 1.602 1.00 90.56 88 SER A O 1
ATOM 760 N N . ILE A 1 89 ? 7.025 -9.196 -0.322 1.00 91.50 89 ILE A N 1
ATOM 761 C CA . ILE A 1 89 ? 6.247 -7.958 -0.188 1.00 91.50 89 ILE A CA 1
ATOM 762 C C . ILE A 1 89 ? 4.743 -8.254 -0.161 1.00 91.50 89 ILE A C 1
ATOM 764 O O . ILE A 1 89 ? 4.051 -7.762 0.729 1.00 91.50 89 ILE A O 1
ATOM 768 N N . PHE A 1 90 ? 4.228 -9.095 -1.065 1.00 87.25 90 PHE A N 1
ATOM 769 C CA . PHE A 1 90 ? 2.810 -9.479 -1.047 1.00 87.25 90 PHE A CA 1
ATOM 770 C C . PHE A 1 90 ? 2.422 -10.197 0.248 1.00 87.25 90 PHE A C 1
ATOM 772 O O . PHE A 1 90 ? 1.404 -9.869 0.864 1.00 87.25 90 PHE A O 1
ATOM 779 N N . THR A 1 91 ? 3.271 -11.117 0.709 1.00 90.31 91 THR A N 1
ATOM 780 C CA . THR A 1 91 ? 3.058 -11.826 1.976 1.00 90.31 91 THR A CA 1
ATOM 781 C C . THR A 1 91 ? 3.029 -10.851 3.155 1.00 90.31 91 THR A C 1
ATOM 783 O O . THR A 1 91 ? 2.138 -10.909 4.005 1.00 90.31 91 THR A O 1
ATOM 786 N N . LEU A 1 92 ? 3.976 -9.913 3.200 1.00 94.75 92 LEU A N 1
ATOM 787 C CA . LEU A 1 92 ? 4.054 -8.908 4.254 1.00 94.75 92 LEU A CA 1
ATOM 788 C C . LEU A 1 92 ? 2.860 -7.948 4.221 1.00 94.75 92 LEU A C 1
ATOM 790 O O . LEU A 1 92 ? 2.343 -7.622 5.285 1.00 94.75 92 LEU A O 1
ATOM 794 N N . ASN A 1 93 ? 2.365 -7.558 3.043 1.00 93.06 93 ASN A N 1
ATOM 795 C CA . ASN A 1 93 ? 1.165 -6.727 2.918 1.00 93.06 93 ASN A CA 1
ATOM 796 C C . ASN A 1 93 ? -0.053 -7.389 3.572 1.00 93.06 93 ASN A C 1
ATOM 798 O O . ASN A 1 93 ? -0.704 -6.769 4.414 1.00 93.06 93 ASN A O 1
ATOM 802 N N . GLY A 1 94 ? -0.337 -8.659 3.264 1.00 92.06 94 GLY A N 1
ATOM 803 C CA . GLY A 1 94 ? -1.470 -9.358 3.884 1.00 92.06 94 GLY A CA 1
ATOM 804 C C . GLY A 1 94 ? -1.296 -9.570 5.395 1.00 92.06 94 GLY A C 1
ATOM 805 O O . GLY A 1 94 ? -2.259 -9.438 6.153 1.00 92.06 94 GLY A O 1
ATOM 806 N N . ILE A 1 95 ? -0.064 -9.805 5.864 1.00 94.44 95 ILE A N 1
ATOM 807 C CA . ILE A 1 95 ? 0.246 -9.871 7.303 1.00 94.44 95 ILE A CA 1
ATOM 808 C C . ILE A 1 95 ? 0.032 -8.509 7.982 1.00 94.44 95 ILE A C 1
ATOM 810 O O . ILE A 1 95 ? -0.542 -8.450 9.073 1.00 94.44 95 ILE A O 1
ATOM 814 N N . LEU A 1 96 ? 0.460 -7.406 7.361 1.00 95.56 96 LEU A N 1
ATOM 815 C CA . LEU A 1 96 ? 0.239 -6.058 7.887 1.00 95.56 96 LEU A CA 1
ATOM 816 C C . LEU A 1 96 ? -1.247 -5.712 7.929 1.00 95.56 96 LEU A C 1
ATOM 818 O O . LEU A 1 96 ? -1.693 -5.170 8.936 1.00 95.56 96 LEU A O 1
ATOM 822 N N . ILE A 1 97 ? -2.020 -6.075 6.903 1.00 92.69 97 ILE A N 1
ATOM 823 C CA . ILE A 1 97 ? -3.481 -5.921 6.891 1.00 92.69 97 ILE A CA 1
ATOM 824 C C . ILE A 1 97 ? -4.095 -6.651 8.092 1.00 92.69 97 ILE A C 1
ATOM 826 O O . ILE A 1 97 ? -4.833 -6.038 8.865 1.00 92.69 97 ILE A O 1
ATOM 830 N N . TYR A 1 98 ? -3.720 -7.914 8.325 1.00 92.56 98 TYR A N 1
ATOM 831 C CA . TYR A 1 98 ? -4.137 -8.650 9.524 1.00 92.56 98 TYR A CA 1
ATOM 832 C C . TYR A 1 98 ? -3.786 -7.890 10.814 1.00 92.56 98 TYR A C 1
ATOM 834 O O . TYR A 1 98 ? -4.642 -7.722 11.685 1.00 92.56 98 TYR A O 1
ATOM 842 N N . PHE A 1 99 ? -2.552 -7.392 10.952 1.00 93.69 99 PHE A N 1
ATOM 843 C CA . PHE A 1 99 ? -2.138 -6.654 12.147 1.00 93.69 99 PHE A CA 1
ATOM 844 C C . PHE A 1 99 ? -2.867 -5.322 12.324 1.00 93.69 99 PHE A C 1
ATOM 846 O O . PHE A 1 99 ? -3.190 -4.980 13.461 1.00 93.69 99 PHE A O 1
ATOM 853 N N . ILE A 1 100 ? -3.134 -4.582 11.248 1.00 92.44 100 ILE A N 1
ATOM 854 C CA . ILE A 1 100 ? -3.909 -3.338 11.266 1.00 92.44 100 ILE A CA 1
ATOM 855 C C . ILE A 1 100 ? -5.294 -3.628 11.835 1.00 92.44 100 ILE A C 1
ATOM 857 O O . ILE A 1 100 ? -5.652 -3.095 12.883 1.00 92.44 100 ILE A O 1
ATOM 861 N N . PHE A 1 101 ? -6.033 -4.549 11.216 1.00 88.62 101 PHE A N 1
ATOM 862 C CA . PHE A 1 101 ? -7.402 -4.860 11.619 1.00 88.62 101 PHE A CA 1
ATOM 863 C C . PHE A 1 101 ? -7.477 -5.474 13.014 1.00 88.62 101 PHE A C 1
ATOM 865 O O . PHE A 1 101 ? -8.312 -5.068 13.814 1.00 88.62 101 PHE A O 1
ATOM 872 N N . LYS A 1 102 ? -6.543 -6.357 13.371 1.00 89.19 102 LYS A N 1
ATOM 873 C CA . LYS A 1 102 ? -6.442 -6.909 14.727 1.00 89.19 102 LYS A CA 1
ATOM 874 C C . LYS A 1 102 ? -6.176 -5.839 15.781 1.00 89.19 102 LYS A C 1
ATOM 876 O O . LYS A 1 102 ? -6.583 -5.983 16.929 1.00 89.19 102 LYS A O 1
ATOM 881 N N . ASN A 1 103 ? -5.418 -4.800 15.432 1.00 89.06 103 ASN A N 1
ATOM 882 C CA . ASN A 1 103 ? -5.157 -3.707 16.355 1.00 89.06 103 ASN A CA 1
ATOM 883 C C . ASN A 1 103 ? -6.259 -2.643 16.344 1.00 89.06 103 ASN A C 1
ATOM 885 O O . ASN A 1 103 ? -6.303 -1.849 17.277 1.00 89.06 103 ASN A O 1
ATOM 889 N N . ILE A 1 104 ? -7.148 -2.625 15.362 1.00 85.88 104 ILE A N 1
ATOM 890 C CA . ILE A 1 104 ? -8.318 -1.748 15.377 1.00 85.88 104 ILE A CA 1
ATOM 891 C C . ILE A 1 104 ? -9.457 -2.421 16.146 1.00 85.88 104 ILE A C 1
ATOM 893 O O . ILE A 1 104 ? -9.975 -1.827 17.084 1.00 85.88 104 ILE A O 1
ATOM 897 N N . MET A 1 105 ? -9.799 -3.664 15.806 1.00 80.94 105 MET A N 1
ATOM 898 C CA . MET A 1 105 ? -10.949 -4.373 16.376 1.00 80.94 105 MET A CA 1
ATOM 899 C C . MET A 1 105 ? -10.760 -4.708 17.853 1.00 80.94 105 MET A C 1
ATOM 901 O O . MET A 1 105 ? -9.649 -4.998 18.315 1.00 80.94 105 MET A O 1
ATOM 905 N N . ARG A 1 106 ? -11.865 -4.658 18.598 1.00 67.62 106 ARG A N 1
ATOM 906 C CA . ARG A 1 106 ? -11.880 -4.863 20.052 1.00 67.62 106 ARG A CA 1
ATOM 907 C C . ARG A 1 106 ? -12.163 -6.312 20.423 1.00 67.62 106 ARG A C 1
ATOM 909 O O . ARG A 1 106 ? -11.627 -6.795 21.421 1.00 67.62 106 ARG A O 1
ATOM 916 N N . HIS A 1 107 ? -12.963 -7.004 19.617 1.00 65.81 107 HIS A N 1
ATOM 917 C CA . HIS A 1 107 ? -13.417 -8.359 19.908 1.00 65.81 107 HIS A CA 1
ATOM 918 C C . HIS A 1 107 ? -12.481 -9.413 19.303 1.00 65.81 107 HIS A C 1
ATOM 920 O O . HIS A 1 107 ? -11.726 -9.155 18.361 1.00 65.81 107 HIS A O 1
ATOM 926 N N . LYS A 1 108 ? -12.512 -10.634 19.857 1.00 62.75 108 LYS A N 1
ATOM 927 C CA . LYS A 1 108 ? -11.785 -11.808 19.334 1.00 62.75 108 LYS A CA 1
ATOM 928 C C . LYS A 1 108 ? -12.452 -12.333 18.054 1.00 62.75 108 LYS A C 1
ATOM 930 O O . LYS A 1 108 ? -12.815 -13.501 17.974 1.00 62.75 108 LYS A O 1
ATOM 935 N N . SER A 1 109 ? -12.626 -11.457 17.074 1.00 69.00 109 SER A N 1
ATOM 936 C CA . SER A 1 109 ? -13.243 -11.771 15.797 1.00 69.00 109 SER A CA 1
ATOM 937 C C . SER A 1 109 ? -12.250 -12.484 14.874 1.00 69.00 109 SER A C 1
ATOM 939 O O . SER A 1 109 ? -11.050 -12.196 14.885 1.00 69.00 109 SER A O 1
ATOM 941 N N . LEU A 1 110 ? -12.754 -13.400 14.044 1.00 76.50 110 LEU A N 1
ATOM 942 C CA . LEU A 1 110 ? -12.007 -14.014 12.934 1.00 76.50 110 LEU A CA 1
ATOM 943 C C . LEU A 1 110 ? -11.810 -13.043 11.757 1.00 76.50 110 LEU A C 1
ATOM 945 O O . LEU A 1 110 ? -11.129 -13.345 10.776 1.00 76.50 110 LEU A O 1
ATOM 949 N N . LEU A 1 111 ? -12.398 -11.856 11.844 1.00 77.56 111 LEU A N 1
ATOM 950 C CA . LEU A 1 111 ? -12.466 -10.887 10.766 1.00 77.56 111 LEU A CA 1
ATOM 951 C C . LEU A 1 111 ? -11.105 -10.306 10.346 1.00 77.56 111 LEU A C 1
ATOM 953 O O . LEU A 1 111 ? -10.861 -10.246 9.142 1.00 77.56 111 LEU A O 1
ATOM 957 N N . PRO A 1 112 ? -10.153 -9.983 11.247 1.00 85.38 112 PRO A N 1
ATOM 958 C CA . PRO A 1 112 ? -8.800 -9.618 10.827 1.00 85.38 112 PRO A CA 1
ATOM 959 C C . PRO A 1 112 ? -8.099 -10.732 10.043 1.00 85.38 112 PRO A C 1
ATOM 961 O O . PRO A 1 112 ? -7.360 -10.447 9.101 1.00 85.38 112 PRO A O 1
ATOM 964 N N . GLU A 1 113 ? -8.315 -11.996 10.428 1.00 84.44 113 GLU A N 1
ATOM 965 C CA . GLU A 1 113 ? -7.739 -13.160 9.737 1.00 84.44 113 GLU A CA 1
ATOM 966 C C . GLU A 1 113 ? -8.338 -13.286 8.335 1.00 84.44 113 GLU A C 1
ATOM 968 O O . GLU A 1 113 ? -7.617 -13.451 7.354 1.00 84.44 113 GLU A O 1
ATOM 973 N N . THR A 1 114 ? -9.656 -13.112 8.253 1.00 80.12 114 THR A N 1
ATOM 974 C CA . THR A 1 114 ? -10.435 -13.158 7.016 1.00 80.12 114 THR A CA 1
ATOM 975 C C . THR A 1 114 ? -10.011 -12.066 6.040 1.00 80.12 114 THR A C 1
ATOM 977 O O . THR A 1 114 ? -9.757 -12.360 4.878 1.00 80.12 114 THR A O 1
ATOM 980 N N . ILE A 1 115 ? -9.867 -10.815 6.488 1.00 82.56 115 ILE A N 1
ATOM 981 C CA . ILE A 1 115 ? -9.466 -9.703 5.612 1.00 82.56 115 ILE A CA 1
ATOM 982 C C . ILE A 1 115 ? -8.028 -9.898 5.104 1.00 82.56 115 ILE A C 1
ATOM 984 O O . ILE A 1 115 ? -7.756 -9.684 3.922 1.00 82.56 115 ILE A O 1
ATOM 988 N N . GLY A 1 116 ? -7.116 -10.360 5.967 1.00 87.00 116 GLY A N 1
ATOM 989 C CA . GLY A 1 116 ? -5.755 -10.717 5.556 1.00 87.00 116 GLY A CA 1
ATOM 990 C C . GLY A 1 116 ? -5.735 -11.843 4.515 1.00 87.00 116 GLY A C 1
ATOM 991 O O . GLY A 1 116 ? -5.011 -11.753 3.525 1.00 87.00 116 GLY A O 1
ATOM 992 N N . ALA A 1 117 ? -6.569 -12.872 4.693 1.00 83.81 117 ALA A N 1
ATOM 993 C CA . ALA A 1 117 ? -6.710 -13.968 3.737 1.00 83.81 117 ALA A CA 1
ATOM 994 C C . ALA A 1 117 ? -7.322 -13.507 2.404 1.00 83.81 117 ALA A C 1
ATOM 996 O O . ALA A 1 117 ? -6.800 -13.859 1.347 1.00 83.81 117 ALA A O 1
ATOM 997 N N . LEU A 1 118 ? -8.362 -12.664 2.441 1.00 81.25 118 LEU A N 1
ATOM 998 C CA . LEU A 1 118 ? -9.008 -12.088 1.256 1.00 81.25 118 LEU A CA 1
ATOM 999 C C . LEU A 1 118 ? -8.026 -11.289 0.393 1.00 81.25 118 LEU A C 1
ATOM 1001 O O . LEU A 1 118 ? -8.094 -11.368 -0.831 1.00 81.25 118 LEU A O 1
ATOM 1005 N N . TYR A 1 119 ? -7.076 -10.574 1.004 1.00 84.75 119 TYR A N 1
ATOM 1006 C CA . TYR A 1 119 ? -5.995 -9.924 0.260 1.00 84.75 119 TYR A CA 1
ATOM 1007 C C . TYR A 1 119 ? -5.128 -10.941 -0.502 1.00 84.75 119 TYR A C 1
ATOM 1009 O O . TYR A 1 119 ? -4.847 -10.735 -1.681 1.00 84.75 119 TYR A O 1
ATOM 1017 N N . MET A 1 120 ? -4.751 -12.057 0.136 1.00 83.19 120 MET A N 1
ATOM 1018 C CA . MET A 1 120 ? -3.909 -13.096 -0.482 1.00 83.19 120 MET A CA 1
ATOM 1019 C C . MET A 1 120 ? -4.602 -13.817 -1.642 1.00 83.19 120 MET A C 1
ATOM 1021 O O . MET A 1 120 ? -3.955 -14.166 -2.625 1.00 83.19 120 MET A O 1
ATOM 1025 N N . VAL A 1 121 ? -5.914 -14.030 -1.554 1.00 76.44 121 VAL A N 1
ATOM 1026 C CA . VAL A 1 121 ? -6.678 -14.702 -2.620 1.00 76.44 121 VAL A CA 1
ATOM 1027 C C . VAL A 1 121 ? -7.238 -13.732 -3.659 1.00 76.44 121 VAL A C 1
ATOM 1029 O O . VAL A 1 121 ? -7.813 -14.167 -4.655 1.00 76.44 121 VAL A O 1
ATOM 1032 N N . SER A 1 122 ? -7.081 -12.418 -3.456 1.00 71.69 122 SER A N 1
ATOM 1033 C CA . SER A 1 122 ? -7.667 -11.405 -4.332 1.00 71.69 122 SER A CA 1
ATOM 1034 C C . SER A 1 122 ? -7.154 -11.562 -5.766 1.00 71.69 122 SER A C 1
ATOM 1036 O O . SER A 1 122 ? -5.940 -11.494 -5.989 1.00 71.69 122 SER A O 1
ATOM 1038 N N . PRO A 1 123 ? -8.043 -11.727 -6.763 1.00 61.03 123 PRO A N 1
ATOM 1039 C CA . PRO A 1 123 ? -7.633 -11.922 -8.146 1.00 61.03 123 PRO A CA 1
ATOM 1040 C C . PRO A 1 123 ? -6.853 -10.722 -8.679 1.00 61.03 123 PRO A C 1
ATOM 1042 O O . PRO A 1 123 ? -5.948 -10.933 -9.467 1.00 61.03 123 PRO A O 1
ATOM 1045 N N . ILE A 1 124 ? -7.147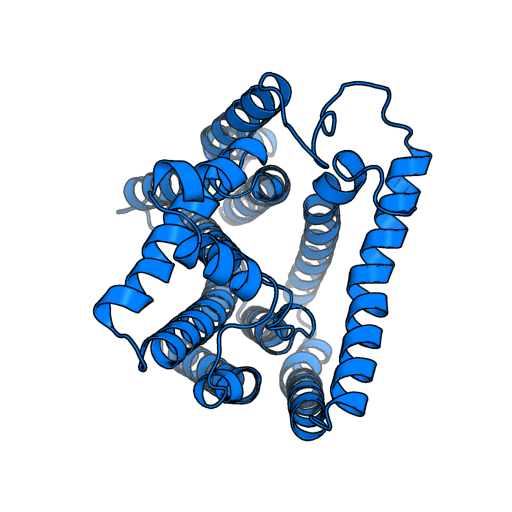 -9.498 -8.213 1.00 63.44 124 ILE A N 1
ATOM 1046 C CA . ILE A 1 124 ? -6.472 -8.251 -8.619 1.00 63.44 124 ILE A CA 1
ATOM 1047 C C . ILE A 1 124 ? -5.017 -8.238 -8.163 1.00 63.44 124 ILE A C 1
ATOM 1049 O O . ILE A 1 124 ? -4.125 -7.893 -8.932 1.00 63.44 124 ILE A O 1
ATOM 1053 N N . VAL A 1 125 ? -4.770 -8.636 -6.915 1.00 65.56 125 VAL A N 1
ATOM 1054 C CA . VAL A 1 125 ? -3.400 -8.766 -6.413 1.00 65.56 125 VAL A CA 1
ATOM 1055 C C . VAL A 1 125 ? -2.701 -9.882 -7.209 1.00 65.56 125 VAL A C 1
ATOM 1057 O O . VAL A 1 125 ? -1.509 -9.788 -7.481 1.00 65.56 125 VAL A O 1
ATOM 1060 N N . ASN A 1 126 ? -3.443 -10.942 -7.586 1.00 62.66 126 ASN A N 1
ATOM 1061 C CA . ASN A 1 1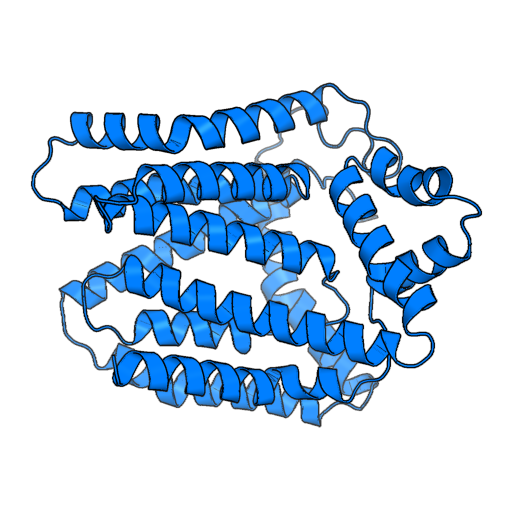26 ? -2.936 -12.154 -8.253 1.00 62.66 126 ASN A CA 1
ATOM 1062 C C . ASN A 1 126 ? -2.537 -11.946 -9.722 1.00 62.66 126 ASN A C 1
ATOM 1064 O O . ASN A 1 126 ? -2.015 -12.865 -10.360 1.00 62.66 126 ASN A O 1
ATOM 1068 N N . ILE A 1 127 ? -2.690 -10.726 -10.241 1.00 64.62 127 ILE A N 1
ATOM 1069 C CA . ILE A 1 127 ? -2.285 -10.343 -11.596 1.00 64.62 127 ILE A CA 1
ATOM 1070 C C . ILE A 1 127 ? -0.884 -9.769 -11.566 1.00 64.62 127 ILE A C 1
ATOM 1072 O O . ILE A 1 127 ? -0.642 -8.562 -11.578 1.00 64.62 127 ILE A O 1
ATOM 1076 N N . LEU A 1 128 ? 0.063 -10.689 -11.592 1.00 55.91 128 LEU A N 1
ATOM 1077 C CA . LEU A 1 128 ? 1.496 -10.412 -11.548 1.00 55.91 128 LEU A CA 1
ATOM 1078 C C . LEU A 1 128 ? 1.990 -9.536 -12.709 1.00 55.91 128 LEU A C 1
ATOM 1080 O O . LEU A 1 128 ? 3.074 -8.970 -12.624 1.00 55.91 128 LEU A O 1
ATOM 1084 N N . TRP A 1 129 ? 1.197 -9.435 -13.778 1.00 55.94 129 TRP A N 1
ATOM 1085 C CA . TRP A 1 129 ? 1.495 -8.667 -14.984 1.00 55.94 129 TRP A CA 1
ATOM 1086 C C . TRP A 1 129 ? 1.066 -7.194 -14.906 1.00 55.94 129 TRP A C 1
ATOM 1088 O O . TRP A 1 129 ? 1.472 -6.412 -15.755 1.00 55.94 129 TRP A O 1
ATOM 1098 N N . VAL A 1 130 ? 0.236 -6.803 -13.932 1.00 57.94 130 VAL A N 1
ATOM 1099 C CA . VAL A 1 130 ? -0.369 -5.452 -13.889 1.00 57.94 130 VAL A CA 1
ATOM 1100 C C . VAL A 1 130 ? 0.248 -4.571 -12.799 1.00 57.94 130 VAL A C 1
ATOM 1102 O O . VAL A 1 130 ? 0.093 -3.351 -12.816 1.00 57.94 130 VAL A O 1
ATOM 1105 N N . ILE A 1 131 ? 0.959 -5.162 -11.835 1.00 66.81 131 ILE A N 1
ATOM 1106 C CA . ILE A 1 131 ? 1.429 -4.437 -10.653 1.00 66.81 131 ILE A CA 1
ATOM 1107 C C . ILE A 1 131 ? 2.956 -4.433 -10.602 1.00 66.81 131 ILE A C 1
ATOM 1109 O O . ILE A 1 131 ? 3.580 -5.435 -10.252 1.00 66.81 131 ILE A O 1
ATOM 1113 N N . GLN A 1 132 ? 3.534 -3.264 -10.889 1.00 79.75 132 GLN A N 1
ATOM 1114 C CA . GLN A 1 132 ? 4.965 -3.011 -10.730 1.00 79.75 132 GLN A CA 1
ATOM 1115 C C . GLN A 1 132 ? 5.402 -3.206 -9.275 1.00 79.75 132 GLN A C 1
ATOM 1117 O O . GLN A 1 132 ? 4.702 -2.795 -8.338 1.00 79.75 132 GLN A O 1
ATOM 1122 N N . ILE A 1 133 ? 6.588 -3.786 -9.070 1.00 85.12 133 ILE A N 1
ATOM 1123 C CA . ILE A 1 133 ? 7.073 -4.109 -7.717 1.00 85.12 133 ILE A CA 1
ATOM 1124 C C . ILE A 1 133 ? 7.190 -2.851 -6.841 1.00 85.12 133 ILE A C 1
ATOM 1126 O O . ILE A 1 133 ? 6.816 -2.879 -5.669 1.00 85.12 133 ILE A O 1
ATOM 1130 N N . CYS A 1 134 ? 7.601 -1.713 -7.407 1.00 88.06 134 CYS A N 1
ATOM 1131 C CA . CYS A 1 134 ? 7.734 -0.449 -6.681 1.00 88.06 134 CYS A CA 1
ATOM 1132 C C . CYS A 1 134 ? 6.412 0.014 -6.062 1.00 88.06 134 CYS A C 1
ATOM 1134 O O . CYS A 1 134 ? 6.384 0.453 -4.913 1.00 88.06 134 CYS A O 1
ATOM 1136 N N . ARG A 1 135 ? 5.289 -0.189 -6.758 1.00 87.00 135 ARG A N 1
ATOM 1137 C CA . ARG A 1 135 ? 3.956 0.155 -6.241 1.00 87.00 135 ARG A CA 1
ATOM 1138 C C . ARG A 1 135 ? 3.564 -0.709 -5.049 1.00 87.00 135 ARG A C 1
ATOM 1140 O O . ARG A 1 135 ? 2.942 -0.221 -4.108 1.00 87.00 135 ARG A O 1
ATOM 1147 N N . THR A 1 136 ? 3.981 -1.976 -5.046 1.00 87.56 136 THR A N 1
ATOM 1148 C CA . THR A 1 136 ? 3.771 -2.871 -3.896 1.00 87.56 136 THR A CA 1
ATOM 1149 C C . THR A 1 136 ? 4.642 -2.503 -2.696 1.00 87.56 136 THR A C 1
ATOM 1151 O O . THR A 1 136 ? 4.183 -2.647 -1.564 1.00 87.56 136 THR A O 1
ATOM 1154 N N . ILE A 1 137 ? 5.848 -1.964 -2.927 1.00 92.25 137 ILE A N 1
ATOM 1155 C CA . ILE A 1 137 ? 6.711 -1.407 -1.872 1.00 92.25 137 ILE A CA 1
ATOM 1156 C C . ILE A 1 137 ? 6.051 -0.175 -1.252 1.00 92.25 137 ILE A C 1
ATOM 1158 O O . ILE A 1 137 ? 5.979 -0.076 -0.030 1.00 92.25 137 ILE A O 1
ATOM 1162 N N . PHE A 1 138 ? 5.505 0.733 -2.068 1.00 92.50 138 PHE A N 1
ATOM 1163 C CA . PHE A 1 138 ? 4.764 1.881 -1.543 1.00 92.50 138 PHE A CA 1
ATOM 1164 C C . PHE A 1 138 ? 3.534 1.446 -0.738 1.00 92.50 138 PHE A C 1
ATOM 1166 O O . PHE A 1 138 ? 3.316 1.957 0.357 1.00 92.50 138 PHE A O 1
ATOM 1173 N N . LEU A 1 139 ? 2.776 0.446 -1.201 1.00 91.50 139 LEU A N 1
ATOM 1174 C CA . LEU A 1 139 ? 1.673 -0.113 -0.414 1.00 91.50 139 LEU A CA 1
ATOM 1175 C C . LEU A 1 139 ? 2.154 -0.682 0.932 1.00 91.50 139 LEU A C 1
ATOM 1177 O O . LEU A 1 139 ? 1.528 -0.421 1.957 1.00 91.50 139 LEU A O 1
ATOM 1181 N N . LEU A 1 140 ? 3.275 -1.407 0.953 1.00 94.75 140 LEU A N 1
ATOM 1182 C CA . LEU A 1 140 ? 3.860 -1.951 2.182 1.00 94.75 140 LEU A CA 1
ATOM 1183 C C . LEU A 1 140 ? 4.223 -0.844 3.174 1.00 94.75 140 LEU A C 1
ATOM 1185 O O . LEU A 1 140 ? 3.828 -0.897 4.341 1.00 94.75 140 LEU A O 1
ATOM 1189 N N . SER A 1 141 ? 4.931 0.183 2.705 1.00 96.38 141 SER A N 1
ATOM 1190 C CA . SER A 1 141 ? 5.279 1.357 3.508 1.00 96.38 141 SER A CA 1
ATOM 1191 C C . SER A 1 141 ? 4.034 2.088 4.017 1.00 96.38 141 SER A C 1
ATOM 1193 O O . SER A 1 141 ? 4.018 2.555 5.156 1.00 96.38 141 SER A O 1
ATOM 1195 N N . PHE A 1 142 ? 2.965 2.132 3.220 1.00 94.31 142 PHE A N 1
ATOM 1196 C CA . PHE A 1 142 ? 1.712 2.792 3.576 1.00 94.31 142 PHE A CA 1
ATOM 1197 C C . PHE A 1 142 ? 0.969 2.022 4.670 1.00 94.31 142 PHE A C 1
ATOM 1199 O O . PHE A 1 142 ? 0.589 2.589 5.695 1.00 94.31 142 PHE A O 1
ATOM 1206 N N . LEU A 1 143 ? 0.838 0.703 4.516 1.00 94.81 143 LEU A N 1
ATOM 1207 C CA . LEU A 1 143 ? 0.259 -0.174 5.536 1.00 94.81 143 LEU A CA 1
ATOM 1208 C C . LEU A 1 143 ? 1.064 -0.113 6.840 1.00 94.81 143 LEU A C 1
ATOM 1210 O O . LEU A 1 143 ? 0.489 -0.033 7.928 1.00 94.81 143 LEU A O 1
ATOM 1214 N N . LEU A 1 144 ? 2.396 -0.083 6.752 1.00 97.38 144 LEU A N 1
ATOM 1215 C CA . LEU A 1 144 ? 3.252 0.072 7.923 1.00 97.38 144 LEU A CA 1
ATOM 1216 C C . LEU A 1 144 ? 3.047 1.443 8.586 1.00 97.38 144 LEU A C 1
ATOM 1218 O O . LEU A 1 144 ? 2.918 1.506 9.807 1.00 97.38 144 LEU A O 1
ATOM 1222 N N . SER A 1 145 ? 2.919 2.522 7.806 1.00 96.81 145 SER A N 1
ATOM 1223 C CA . SER A 1 145 ? 2.553 3.849 8.320 1.00 96.81 145 SER A CA 1
ATOM 1224 C C . SER A 1 145 ? 1.238 3.811 9.109 1.00 96.81 145 SER A C 1
ATOM 1226 O O . SER A 1 145 ? 1.162 4.359 10.211 1.00 96.81 145 SER A O 1
ATOM 1228 N N . PHE A 1 146 ? 0.210 3.131 8.594 1.00 94.31 146 PHE A N 1
ATOM 1229 C CA . PHE A 1 146 ? -1.064 2.946 9.295 1.00 94.31 146 PHE A CA 1
ATOM 1230 C C . PHE A 1 146 ? -0.909 2.156 10.593 1.00 94.31 146 PHE A C 1
ATOM 1232 O O . PHE A 1 146 ? -1.409 2.578 11.638 1.00 94.31 146 PHE A O 1
ATOM 1239 N N . LEU A 1 147 ? -0.176 1.040 10.561 1.00 95.88 147 LEU A N 1
ATOM 1240 C CA . LEU A 1 147 ? 0.074 0.231 11.750 1.00 95.88 147 LEU A CA 1
ATOM 1241 C C . LEU A 1 147 ? 0.789 1.037 12.842 1.00 95.88 147 LEU A C 1
ATOM 1243 O O . LEU A 1 147 ? 0.391 0.979 14.004 1.00 95.88 147 LEU A O 1
ATOM 1247 N N . LEU A 1 148 ? 1.803 1.824 12.479 1.00 96.88 148 LEU A N 1
ATOM 1248 C CA . LEU A 1 148 ? 2.515 2.697 13.411 1.00 96.88 148 LEU A CA 1
ATOM 1249 C C . LEU A 1 148 ? 1.593 3.780 13.999 1.00 96.88 148 LEU A C 1
ATOM 1251 O O . LEU A 1 148 ? 1.614 3.999 15.211 1.00 96.88 148 LEU A O 1
ATOM 1255 N N . THR A 1 149 ? 0.708 4.378 13.192 1.00 95.31 149 THR A N 1
ATOM 1256 C CA . THR A 1 149 ? -0.336 5.282 13.707 1.00 95.31 149 THR A CA 1
ATOM 1257 C C . THR A 1 149 ? -1.250 4.578 14.704 1.00 95.31 149 THR A C 1
ATOM 1259 O O . THR A 1 149 ? -1.579 5.154 15.726 1.00 95.31 149 THR A O 1
ATOM 1262 N N . ILE A 1 150 ? -1.627 3.319 14.495 1.00 93.62 150 ILE A N 1
ATOM 1263 C CA . ILE A 1 150 ? -2.450 2.588 15.473 1.00 93.62 150 ILE A CA 1
ATOM 1264 C C . ILE A 1 150 ? -1.652 2.314 16.762 1.00 93.62 150 ILE A C 1
ATOM 1266 O O . ILE A 1 150 ? -2.150 2.496 17.877 1.00 93.62 150 ILE A O 1
ATOM 1270 N N . LEU A 1 151 ? -0.389 1.900 16.628 1.00 94.12 151 LEU A N 1
ATOM 1271 C CA . LEU A 1 151 ? 0.482 1.581 17.761 1.00 94.12 151 LEU A CA 1
ATOM 1272 C C . LEU A 1 151 ? 0.794 2.798 18.637 1.00 94.12 151 LEU A C 1
ATOM 1274 O O . LEU A 1 151 ? 0.959 2.630 19.848 1.00 94.12 151 LEU A O 1
ATOM 1278 N N . MET A 1 152 ? 0.816 4.013 18.080 1.00 94.38 152 MET A N 1
ATOM 1279 C CA . MET A 1 152 ? 1.056 5.238 18.855 1.00 94.38 152 MET A CA 1
ATOM 1280 C C . MET A 1 152 ? 0.004 5.454 19.962 1.00 94.38 152 MET A C 1
ATOM 1282 O O . MET A 1 152 ? 0.329 5.966 21.038 1.00 94.38 152 MET A O 1
ATOM 1286 N N . PHE A 1 153 ? -1.249 5.050 19.716 1.00 90.50 153 PHE A N 1
ATOM 1287 C CA . PHE A 1 153 ? -2.340 5.165 20.686 1.00 90.50 153 PHE A CA 1
ATOM 1288 C C . PHE A 1 153 ? -2.260 4.051 21.734 1.00 90.50 153 PHE A C 1
ATOM 1290 O O . PHE A 1 153 ? -2.463 4.300 22.917 1.00 90.50 153 PHE A O 1
ATOM 1297 N N . LYS A 1 154 ? -1.838 2.844 21.334 1.00 87.81 154 LYS A N 1
ATOM 1298 C CA . LYS A 1 154 ? -1.754 1.677 22.229 1.00 87.81 154 LYS A CA 1
ATOM 1299 C C . LYS A 1 154 ? -0.508 1.616 23.113 1.00 87.81 154 LYS A C 1
ATOM 1301 O O . LYS A 1 154 ? -0.517 0.936 24.138 1.00 87.81 154 LYS A O 1
ATOM 1306 N N . LYS A 1 155 ? 0.604 2.232 22.705 1.00 87.31 155 LYS A N 1
ATOM 1307 C CA . LYS A 1 155 ? 1.920 2.066 23.348 1.00 87.31 155 LYS A CA 1
ATOM 1308 C C . LYS A 1 155 ? 2.470 3.402 23.837 1.00 87.31 155 LYS A C 1
ATOM 1310 O O . LYS A 1 155 ? 3.304 4.020 23.182 1.00 87.31 155 LYS A O 1
ATOM 1315 N N . VAL A 1 156 ? 2.054 3.804 25.040 1.00 84.38 156 VAL A N 1
ATOM 1316 C CA . VAL A 1 156 ? 2.384 5.112 25.642 1.00 84.38 156 VAL A CA 1
ATOM 1317 C C . VAL A 1 156 ? 3.891 5.410 25.631 1.00 84.38 156 VAL A C 1
ATOM 1319 O O . VAL A 1 156 ? 4.288 6.487 25.198 1.00 84.38 156 VAL A O 1
ATOM 1322 N N . ARG A 1 157 ? 4.738 4.441 26.016 1.00 91.25 157 ARG A N 1
ATOM 1323 C CA . ARG A 1 157 ? 6.202 4.617 26.108 1.00 91.25 157 ARG A CA 1
ATOM 1324 C C . ARG A 1 157 ? 6.873 5.000 24.782 1.00 91.25 157 ARG A C 1
ATOM 1326 O O . ARG A 1 157 ? 7.859 5.724 24.799 1.00 91.25 157 ARG A O 1
ATOM 1333 N N . PHE A 1 158 ? 6.357 4.523 23.650 1.00 92.50 158 PHE A N 1
ATOM 1334 C CA . PHE A 1 158 ? 6.977 4.701 22.329 1.00 92.50 158 PHE A CA 1
ATOM 1335 C C . PHE A 1 158 ? 6.097 5.503 21.364 1.00 92.50 158 PHE A C 1
ATOM 1337 O O . PHE A 1 158 ? 6.328 5.492 20.157 1.00 92.50 158 PHE A O 1
ATOM 1344 N N . ARG A 1 159 ? 5.097 6.223 21.888 1.00 93.12 159 ARG A N 1
ATOM 1345 C CA . ARG A 1 159 ? 4.113 6.969 21.094 1.00 93.12 159 ARG A CA 1
ATOM 1346 C C . ARG A 1 159 ? 4.764 7.862 20.037 1.00 93.12 159 ARG A C 1
ATOM 1348 O O . ARG A 1 159 ? 4.387 7.789 18.874 1.00 93.12 159 ARG A O 1
ATOM 1355 N N . TYR A 1 160 ? 5.739 8.679 20.434 1.00 94.31 160 TYR A N 1
ATOM 1356 C CA . TYR A 1 160 ? 6.391 9.624 19.524 1.00 94.31 160 TYR A CA 1
ATOM 1357 C C . TYR A 1 160 ? 7.229 8.932 18.454 1.00 94.31 160 TYR A C 1
ATOM 1359 O O . TYR A 1 160 ? 7.193 9.347 17.301 1.00 94.31 160 TYR A O 1
ATOM 1367 N N . PHE A 1 161 ? 7.924 7.850 18.809 1.00 96.50 161 PHE A N 1
ATOM 1368 C CA . PHE A 1 161 ? 8.685 7.061 17.845 1.00 96.50 161 PHE A CA 1
ATOM 1369 C C . PHE A 1 161 ? 7.768 6.490 16.757 1.00 96.50 161 PHE A C 1
ATOM 1371 O O . PHE A 1 161 ? 8.045 6.639 15.570 1.00 96.50 161 PHE A O 1
ATOM 1378 N N . TYR A 1 162 ? 6.631 5.910 17.155 1.00 96.75 162 TYR A N 1
ATOM 1379 C CA . TYR A 1 162 ? 5.648 5.401 16.203 1.00 96.75 162 TYR A CA 1
ATOM 1380 C C . TYR A 1 162 ? 5.021 6.509 15.356 1.00 96.75 162 TYR A C 1
ATOM 1382 O O . TYR A 1 162 ? 4.866 6.324 14.155 1.00 96.75 162 TYR A O 1
ATOM 1390 N N . TYR A 1 163 ? 4.723 7.665 15.949 1.00 95.94 163 TYR A N 1
ATOM 1391 C CA . TYR A 1 163 ? 4.139 8.792 15.226 1.00 95.94 163 TYR A CA 1
ATOM 1392 C C . TYR A 1 163 ? 5.093 9.402 14.190 1.00 95.94 163 TYR A C 1
ATOM 1394 O O . TYR A 1 163 ? 4.705 9.643 13.051 1.00 95.94 163 TYR A O 1
ATOM 1402 N N . ILE A 1 164 ? 6.362 9.612 14.551 1.00 97.06 164 ILE A N 1
ATOM 1403 C CA . ILE A 1 164 ? 7.374 10.114 13.613 1.00 97.06 164 ILE A CA 1
ATOM 1404 C C . ILE A 1 164 ? 7.619 9.079 12.510 1.00 97.06 164 ILE A C 1
ATOM 1406 O O . ILE A 1 164 ? 7.636 9.429 11.332 1.00 97.06 164 ILE A O 1
ATOM 1410 N N . GLY A 1 165 ? 7.734 7.796 12.870 1.00 97.81 165 GLY A N 1
ATOM 1411 C CA . GLY A 1 165 ? 7.887 6.714 11.900 1.00 97.81 165 GLY A CA 1
ATOM 1412 C C . GLY A 1 165 ? 6.718 6.628 10.914 1.00 97.81 165 GLY A C 1
ATOM 1413 O O . GLY A 1 165 ? 6.943 6.462 9.716 1.00 97.81 165 GLY A O 1
ATOM 1414 N N . SER A 1 166 ? 5.472 6.799 11.376 1.00 97.31 166 SER A N 1
ATOM 1415 C CA . SER A 1 166 ? 4.313 6.805 10.478 1.00 97.31 166 SER A CA 1
ATOM 1416 C C . SER A 1 166 ? 4.302 8.004 9.538 1.00 97.31 166 SER A C 1
ATOM 1418 O O . SER A 1 166 ? 3.935 7.834 8.374 1.00 97.31 166 SER A O 1
ATOM 1420 N N . ILE A 1 167 ? 4.733 9.182 9.999 1.00 96.88 167 ILE A N 1
ATOM 1421 C CA . ILE A 1 167 ? 4.862 10.378 9.155 1.00 96.88 167 ILE A CA 1
ATOM 1422 C C . ILE A 1 167 ? 5.923 10.156 8.073 1.00 96.88 167 ILE A C 1
ATOM 1424 O O . ILE A 1 167 ? 5.621 10.343 6.900 1.00 96.88 167 ILE A O 1
ATOM 1428 N N . ILE A 1 168 ? 7.127 9.692 8.432 1.00 97.06 168 ILE A N 1
ATOM 1429 C CA . ILE A 1 168 ? 8.219 9.444 7.469 1.00 97.06 168 ILE A CA 1
ATOM 1430 C C . ILE A 1 168 ? 7.780 8.456 6.384 1.00 97.06 168 ILE A C 1
ATOM 1432 O O . ILE A 1 168 ? 7.985 8.700 5.196 1.00 97.06 168 ILE A O 1
ATOM 1436 N N . LEU A 1 169 ? 7.139 7.354 6.783 1.00 96.88 169 LEU A N 1
ATOM 1437 C CA . LEU A 1 169 ? 6.626 6.376 5.828 1.00 96.88 169 LEU A CA 1
ATOM 1438 C C . LEU A 1 169 ? 5.510 6.956 4.956 1.00 96.88 169 LEU A C 1
ATOM 1440 O O . LEU A 1 169 ? 5.477 6.664 3.767 1.00 96.88 169 LEU A O 1
ATOM 1444 N N . SER A 1 170 ? 4.631 7.797 5.509 1.00 94.19 170 SER A N 1
ATOM 1445 C CA . SER A 1 170 ? 3.579 8.451 4.724 1.00 94.19 170 SER A CA 1
ATOM 1446 C C . SER A 1 170 ? 4.169 9.410 3.682 1.00 94.19 170 SER A C 1
ATOM 1448 O O . SER A 1 170 ? 3.805 9.302 2.511 1.00 94.19 170 SER A O 1
ATOM 1450 N N . VAL A 1 171 ? 5.160 10.240 4.050 1.00 93.94 171 VAL A N 1
ATOM 1451 C CA . VAL A 1 171 ? 5.920 11.080 3.098 1.00 93.94 171 VAL A CA 1
ATOM 1452 C C . VAL A 1 171 ? 6.479 10.226 1.968 1.00 93.94 171 VAL A C 1
ATOM 1454 O O . VAL A 1 171 ? 6.196 10.490 0.806 1.00 93.94 171 VAL A O 1
ATOM 1457 N N . PHE A 1 172 ? 7.206 9.159 2.306 1.00 94.25 172 PHE A N 1
ATOM 1458 C CA . PHE A 1 172 ? 7.788 8.256 1.316 1.00 94.25 172 PHE A CA 1
ATOM 1459 C C . PHE A 1 172 ? 6.739 7.688 0.346 1.00 94.25 172 PHE A C 1
ATOM 1461 O O . PHE A 1 172 ? 6.982 7.614 -0.855 1.00 94.25 172 PHE A O 1
ATOM 1468 N N . THR A 1 173 ? 5.557 7.318 0.841 1.00 92.62 173 THR A N 1
ATOM 1469 C CA . THR A 1 173 ? 4.498 6.736 0.002 1.00 92.62 173 THR A CA 1
ATOM 1470 C C . THR A 1 173 ? 3.782 7.748 -0.873 1.00 92.62 173 THR A C 1
ATOM 1472 O O . THR A 1 173 ? 3.592 7.496 -2.061 1.00 92.62 173 THR A O 1
ATOM 1475 N N . ILE A 1 174 ? 3.423 8.900 -0.306 1.00 89.25 174 ILE A N 1
ATOM 1476 C CA . ILE A 1 174 ? 2.706 9.965 -1.005 1.00 89.25 174 ILE A CA 1
ATOM 1477 C C . ILE A 1 174 ? 3.603 10.551 -2.096 1.00 89.25 174 ILE A C 1
ATOM 1479 O O . ILE A 1 174 ? 3.156 10.703 -3.226 1.00 89.25 174 ILE A O 1
ATOM 1483 N N . SER A 1 175 ? 4.888 10.782 -1.799 1.00 88.06 175 SER A N 1
ATOM 1484 C CA . SER A 1 175 ? 5.880 11.228 -2.788 1.00 88.06 175 SER A CA 1
ATOM 1485 C C . SER A 1 175 ? 6.195 10.184 -3.863 1.00 88.06 175 SER A C 1
ATOM 1487 O O . SER A 1 175 ? 6.735 10.535 -4.909 1.00 88.06 175 SER A O 1
ATOM 1489 N N . GLY A 1 176 ? 5.898 8.908 -3.609 1.00 85.81 176 GLY A N 1
ATOM 1490 C CA . GLY A 1 176 ? 6.041 7.830 -4.583 1.00 85.81 176 GLY A CA 1
ATOM 1491 C C . GLY A 1 176 ? 4.900 7.807 -5.590 1.00 85.81 176 GLY A C 1
ATOM 1492 O O . GLY A 1 176 ? 5.134 7.768 -6.795 1.00 85.81 176 GLY A O 1
ATOM 1493 N N . LEU A 1 177 ? 3.666 7.836 -5.085 1.00 82.06 177 LEU A N 1
ATOM 1494 C CA . LEU A 1 177 ? 2.446 7.752 -5.879 1.00 82.06 177 LEU A CA 1
ATOM 1495 C C . LEU A 1 177 ? 1.361 8.652 -5.288 1.00 82.06 177 LEU A C 1
ATOM 1497 O O . LEU A 1 177 ? 0.854 8.416 -4.189 1.00 82.06 177 LEU A O 1
ATOM 1501 N N . GLU A 1 178 ? 0.914 9.615 -6.086 1.00 75.50 178 GLU A N 1
ATOM 1502 C CA . GLU A 1 178 ? -0.106 10.584 -5.684 1.00 75.50 178 GLU A CA 1
ATOM 1503 C C . GLU A 1 178 ? -1.441 9.936 -5.289 1.00 75.50 178 GLU A C 1
ATOM 1505 O O . GLU A 1 178 ? -2.166 10.456 -4.444 1.00 75.50 178 GLU A O 1
ATOM 1510 N N . SER A 1 179 ? -1.759 8.751 -5.824 1.00 77.69 179 SER A N 1
ATOM 1511 C CA . SER A 1 179 ? -2.978 8.025 -5.456 1.00 77.69 179 SER A CA 1
ATOM 1512 C C . SER A 1 179 ? -3.107 7.797 -3.945 1.00 77.69 179 SER A C 1
ATOM 1514 O O . SER A 1 179 ? -4.224 7.716 -3.440 1.00 77.69 179 SER A O 1
ATOM 1516 N N . PHE A 1 180 ? -1.992 7.740 -3.204 1.00 84.81 180 PHE A N 1
ATOM 1517 C CA . PHE A 1 180 ? -2.022 7.606 -1.747 1.00 84.81 180 PHE A CA 1
ATOM 1518 C C . PHE A 1 180 ? -2.534 8.855 -1.018 1.00 84.81 180 PHE A C 1
ATOM 1520 O O . PHE A 1 180 ? -3.038 8.700 0.090 1.00 84.81 180 PHE A O 1
ATOM 1527 N N . ILE A 1 181 ? -2.512 10.052 -1.624 1.00 83.94 181 ILE A N 1
ATOM 1528 C CA . ILE A 1 181 ? -3.117 11.268 -1.040 1.00 83.94 181 ILE A CA 1
ATOM 1529 C C . ILE A 1 181 ? -4.596 11.031 -0.730 1.00 83.94 181 ILE A C 1
ATOM 1531 O O . ILE A 1 181 ? -5.087 11.388 0.338 1.00 83.94 181 ILE A O 1
ATOM 1535 N N . PHE A 1 182 ? -5.310 10.382 -1.645 1.00 80.62 182 PHE A N 1
ATOM 1536 C CA . PHE A 1 182 ? -6.739 10.122 -1.488 1.00 80.62 182 PHE A CA 1
ATOM 1537 C C . PHE A 1 182 ? -7.001 9.002 -0.482 1.00 80.62 182 PHE A C 1
ATOM 1539 O O . PHE A 1 182 ? -7.963 9.051 0.282 1.00 80.62 182 PHE A O 1
ATOM 1546 N N . VAL A 1 183 ? -6.100 8.021 -0.415 1.00 81.12 183 VAL A N 1
ATOM 1547 C CA . VAL A 1 183 ? -6.172 6.937 0.570 1.00 81.12 183 VAL A CA 1
ATOM 1548 C C . VAL A 1 183 ? -5.806 7.431 1.984 1.00 81.12 183 VAL A C 1
ATOM 1550 O O . VAL A 1 183 ? -6.245 6.861 2.979 1.00 81.12 183 VAL A O 1
ATOM 1553 N N . GLU A 1 184 ? -5.088 8.545 2.143 1.00 85.94 184 GLU A N 1
ATOM 1554 C CA . GLU A 1 184 ? -4.850 9.141 3.469 1.00 85.94 184 GLU A CA 1
ATOM 1555 C C . GLU A 1 184 ? -6.136 9.591 4.184 1.00 85.94 184 GLU A C 1
ATOM 1557 O O . GLU A 1 184 ? -6.145 9.715 5.413 1.00 85.94 184 GLU A O 1
ATOM 1562 N N . LEU A 1 185 ? -7.255 9.747 3.464 1.00 83.75 185 LEU A N 1
ATOM 1563 C CA . LEU A 1 185 ? -8.567 10.037 4.054 1.00 83.75 185 LEU A CA 1
ATOM 1564 C C . LEU A 1 185 ? -9.076 8.919 4.987 1.00 83.75 185 LEU A C 1
ATOM 1566 O O . LEU A 1 185 ? -9.954 9.175 5.811 1.00 83.75 185 LEU A O 1
ATOM 1570 N N . PHE A 1 186 ? -8.500 7.708 4.954 1.00 83.69 186 PHE A N 1
ATOM 1571 C CA . PHE A 1 186 ? -8.823 6.649 5.928 1.00 83.69 186 PHE A CA 1
ATOM 1572 C C . PHE A 1 186 ? -8.242 6.899 7.309 1.00 83.69 186 PHE A C 1
ATOM 1574 O O . PHE A 1 186 ? -8.830 6.495 8.315 1.00 83.69 186 PHE A O 1
ATOM 1581 N N . ARG A 1 187 ? -7.090 7.567 7.383 1.00 89.69 187 ARG A N 1
ATOM 1582 C CA . ARG A 1 187 ? -6.387 7.796 8.643 1.00 89.69 187 ARG A CA 1
ATOM 1583 C C . ARG A 1 187 ? -7.228 8.549 9.676 1.00 89.69 187 ARG A C 1
ATOM 1585 O O . ARG A 1 187 ? -7.295 8.053 10.802 1.00 89.69 187 ARG A O 1
ATOM 1592 N N . PRO A 1 188 ? -7.919 9.665 9.360 1.00 89.69 188 PRO A N 1
ATOM 1593 C CA . PRO A 1 188 ? -8.743 10.355 10.347 1.00 89.69 188 PRO A CA 1
ATOM 1594 C C . PRO A 1 188 ? -9.894 9.481 10.849 1.00 89.69 188 PRO A C 1
ATOM 1596 O O . PRO A 1 188 ? -10.218 9.540 12.032 1.00 89.69 188 PRO A O 1
ATOM 1599 N N . VAL A 1 189 ? -10.464 8.619 10.003 1.00 86.19 189 VAL A N 1
ATOM 1600 C CA . VAL A 1 189 ? -11.550 7.713 10.402 1.00 86.19 189 VAL A CA 1
ATOM 1601 C C . VAL A 1 189 ? -11.034 6.625 11.355 1.00 86.19 189 VAL A C 1
ATOM 1603 O O . VAL A 1 189 ? -11.666 6.343 12.372 1.00 86.19 189 VAL A O 1
ATOM 1606 N N . ILE A 1 190 ? -9.843 6.071 11.101 1.00 87.38 190 ILE A N 1
ATOM 1607 C CA . ILE A 1 190 ? -9.202 5.102 12.007 1.00 87.38 190 ILE A CA 1
ATOM 1608 C C . ILE A 1 190 ? -8.817 5.756 13.337 1.00 87.38 190 ILE A C 1
ATOM 1610 O O . ILE A 1 190 ? -9.090 5.192 14.396 1.00 87.38 190 ILE A O 1
ATOM 1614 N N . ILE A 1 191 ? -8.234 6.958 13.309 1.00 90.38 191 ILE A N 1
ATOM 1615 C CA . ILE A 1 191 ? -7.909 7.713 14.527 1.00 90.38 191 ILE A CA 1
ATOM 1616 C C . ILE A 1 191 ? -9.191 8.006 15.318 1.00 90.38 191 ILE A C 1
ATOM 1618 O O . ILE A 1 191 ? -9.225 7.804 16.531 1.00 90.38 191 ILE A O 1
ATOM 1622 N N . TYR A 1 192 ? -10.262 8.435 14.641 1.00 88.38 192 TYR A N 1
ATOM 1623 C CA . TYR A 1 192 ? -11.555 8.694 15.270 1.00 88.38 192 TYR A CA 1
ATOM 1624 C C . TYR A 1 192 ? -12.106 7.442 15.949 1.00 88.38 192 TYR A C 1
ATOM 1626 O O . TYR A 1 192 ? -12.555 7.515 17.096 1.00 88.38 192 TYR A O 1
ATOM 1634 N N . TYR A 1 193 ? -12.055 6.295 15.266 1.00 85.50 193 TYR A N 1
ATOM 1635 C CA . TYR A 1 193 ? -12.490 5.021 15.823 1.00 85.50 193 TYR A CA 1
ATOM 1636 C C . TYR A 1 193 ? -11.682 4.673 17.079 1.00 85.50 193 TYR A C 1
ATOM 1638 O O . TYR A 1 193 ? -12.274 4.491 18.138 1.00 85.50 193 TYR A O 1
ATOM 1646 N N . ILE A 1 194 ? -10.345 4.697 17.017 1.00 86.88 194 ILE A N 1
ATOM 1647 C CA . ILE A 1 194 ? -9.481 4.376 18.166 1.00 86.88 194 ILE A CA 1
ATOM 1648 C C . ILE A 1 194 ? -9.762 5.306 19.351 1.00 86.88 194 ILE A C 1
ATOM 1650 O O . ILE A 1 194 ? -9.955 4.831 20.464 1.00 86.88 194 ILE A O 1
ATOM 1654 N N . ILE A 1 195 ? -9.880 6.617 19.142 1.00 87.31 195 ILE A N 1
ATOM 1655 C CA . ILE A 1 195 ? -10.186 7.547 20.241 1.00 87.31 195 ILE A CA 1
ATOM 1656 C C . ILE A 1 195 ? -11.601 7.310 20.788 1.00 87.31 195 ILE A C 1
ATOM 1658 O O . ILE A 1 195 ? -11.828 7.425 21.990 1.00 87.31 195 ILE A O 1
ATOM 1662 N N . SER A 1 196 ? -12.563 6.938 19.935 1.00 82.94 196 SER A N 1
ATOM 1663 C CA . SER A 1 196 ? -13.910 6.544 20.378 1.00 82.94 196 SER A CA 1
ATOM 1664 C C . SER A 1 196 ? -13.894 5.314 21.274 1.00 82.94 196 SER A C 1
ATOM 1666 O O . SER A 1 196 ? -14.816 5.123 22.062 1.00 82.94 196 SER A O 1
ATOM 1668 N N . THR A 1 197 ? -12.838 4.506 21.185 1.00 78.19 197 THR A N 1
ATOM 1669 C CA . THR A 1 197 ? -12.659 3.343 22.042 1.00 78.19 197 THR A CA 1
ATOM 1670 C C . THR A 1 197 ? -12.050 3.639 23.421 1.00 78.19 197 THR A C 1
ATOM 1672 O O . THR A 1 197 ? -11.970 2.738 24.254 1.00 78.19 197 THR A O 1
ATOM 1675 N N . GLU A 1 198 ? -11.654 4.877 23.717 1.00 73.38 198 GLU A N 1
ATOM 1676 C CA . GLU A 1 198 ? -11.002 5.235 24.989 1.00 73.38 198 GLU A CA 1
ATOM 1677 C C . GLU A 1 198 ? -11.971 5.804 26.053 1.00 73.38 198 GLU A C 1
ATOM 1679 O O . GLU A 1 198 ? -11.527 6.203 27.126 1.00 73.38 198 GLU A O 1
ATOM 1684 N N . GLY A 1 199 ? -13.287 5.810 25.793 1.00 68.31 199 GLY A N 1
ATOM 1685 C CA . GLY A 1 199 ? -14.337 6.249 26.729 1.00 68.31 199 GLY A CA 1
ATOM 1686 C C . GLY A 1 199 ? -15.172 7.431 26.220 1.00 68.31 199 GLY A C 1
ATOM 1687 O O . GLY A 1 199 ? -15.025 7.869 25.074 1.00 68.31 199 GLY A O 1
ATOM 1688 N N . GLU A 1 200 ? -16.065 7.953 27.069 1.00 55.97 200 GLU A N 1
ATOM 1689 C CA . GLU A 1 200 ? -16.932 9.096 26.749 1.00 55.97 200 GLU A CA 1
ATOM 1690 C C . GLU A 1 200 ? -16.141 10.410 26.720 1.00 55.97 200 GLU A C 1
ATOM 1692 O O . GLU A 1 200 ? -16.092 11.193 27.664 1.00 55.97 200 GLU A O 1
ATOM 1697 N N . ILE A 1 201 ? -15.491 10.656 25.588 1.00 69.62 201 ILE A N 1
ATOM 1698 C CA . ILE A 1 201 ? -14.925 11.958 25.252 1.00 69.62 201 ILE A CA 1
ATOM 1699 C C . ILE A 1 201 ? -15.976 12.716 24.439 1.00 69.62 201 ILE A C 1
ATOM 1701 O O . ILE A 1 201 ? -16.459 12.201 23.426 1.00 69.62 201 ILE A O 1
ATOM 1705 N N . ASN A 1 202 ? -16.284 13.955 24.843 1.00 85.44 202 ASN A N 1
ATOM 1706 C CA . ASN A 1 202 ? -17.136 14.871 24.077 1.00 85.44 202 ASN A CA 1
ATOM 1707 C C . ASN A 1 202 ? -16.725 14.869 22.589 1.00 85.44 202 ASN A C 1
ATOM 1709 O O . ASN A 1 202 ? -15.535 14.973 22.265 1.00 85.44 202 ASN A O 1
ATOM 1713 N N . PHE A 1 203 ? -17.711 14.766 21.690 1.00 85.19 203 PHE A N 1
ATOM 1714 C CA . PHE A 1 203 ? -17.517 14.730 20.238 1.00 85.19 203 PHE A CA 1
ATOM 1715 C C . PHE A 1 203 ? -16.534 15.799 19.733 1.00 85.19 203 PHE A C 1
ATOM 1717 O O . PHE A 1 203 ? -15.640 15.491 18.945 1.00 85.19 203 PHE A O 1
ATOM 1724 N N . TYR A 1 204 ? -16.637 17.031 20.237 1.00 86.56 204 TYR A N 1
ATOM 1725 C CA . TYR A 1 204 ? -15.777 18.141 19.828 1.00 86.56 204 TYR A CA 1
ATOM 1726 C C . TYR A 1 204 ? -14.303 17.918 20.201 1.00 86.56 204 TYR A C 1
ATOM 1728 O O . TYR A 1 204 ? -13.400 18.131 19.391 1.00 86.56 204 TYR A O 1
ATOM 1736 N N . ILE A 1 205 ? -14.043 17.419 21.413 1.00 86.75 205 ILE A N 1
ATOM 1737 C CA . ILE A 1 205 ? -12.684 17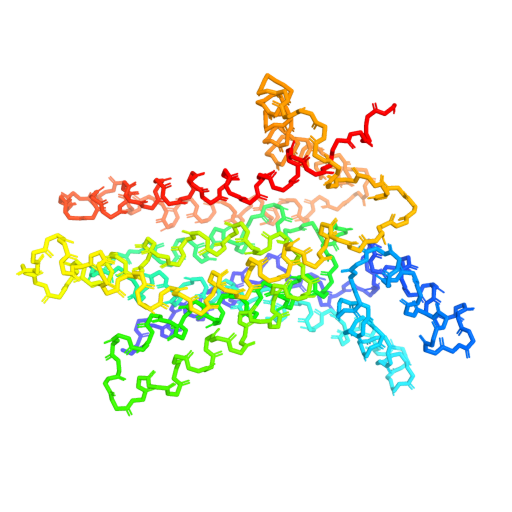.114 21.886 1.00 86.75 205 ILE A CA 1
ATOM 1738 C C . ILE A 1 205 ? -12.076 15.984 21.049 1.00 86.75 205 ILE A C 1
ATOM 1740 O O . ILE A 1 205 ? -10.898 16.033 20.688 1.00 86.75 205 ILE A O 1
ATOM 1744 N N . LYS A 1 206 ? -12.887 14.980 20.705 1.00 86.69 206 LYS A N 1
ATOM 1745 C CA . LYS A 1 206 ? -12.483 13.873 19.837 1.00 86.69 206 LYS A CA 1
ATOM 1746 C C . LYS A 1 206 ? -12.104 14.371 18.443 1.00 86.69 206 LYS A C 1
ATOM 1748 O O . LYS A 1 206 ? -11.012 14.057 17.973 1.00 86.69 206 LYS A O 1
ATOM 1753 N N . LEU A 1 207 ? -12.947 15.197 17.822 1.00 88.31 207 LEU A N 1
ATOM 1754 C CA . LEU A 1 207 ? -12.678 15.769 16.502 1.00 88.31 207 LEU A CA 1
ATOM 1755 C C . LEU A 1 207 ? -11.392 16.608 16.503 1.00 88.31 207 LEU A C 1
ATOM 1757 O O . LEU A 1 207 ? -10.549 16.444 15.623 1.00 88.31 207 LEU A O 1
ATOM 1761 N N . LYS A 1 208 ? -11.180 17.428 17.541 1.00 91.94 208 LYS A N 1
ATOM 1762 C CA . LYS A 1 208 ? -9.947 18.212 17.704 1.00 91.94 208 LYS A CA 1
ATOM 1763 C C . LYS A 1 208 ? -8.700 17.325 17.762 1.00 91.94 208 LYS A C 1
ATOM 1765 O O . LYS A 1 208 ? -7.701 17.640 17.120 1.00 91.94 208 LYS A O 1
ATOM 1770 N N . LYS A 1 209 ? -8.747 16.207 18.498 1.00 90.50 209 LYS A N 1
ATOM 1771 C CA . LYS A 1 209 ? -7.635 15.240 18.550 1.00 90.50 209 LYS A CA 1
ATOM 1772 C C . LYS A 1 209 ? -7.394 14.572 17.196 1.00 90.50 209 LYS A C 1
ATOM 1774 O O . LYS A 1 209 ? -6.241 14.438 16.802 1.00 90.50 209 LYS A O 1
ATOM 1779 N N . VAL A 1 210 ? -8.452 14.181 16.483 1.00 92.81 210 VAL A N 1
ATOM 1780 C CA . VAL A 1 210 ? -8.337 13.598 15.134 1.00 92.81 210 VAL A CA 1
ATOM 1781 C C . VAL A 1 210 ? -7.632 14.567 14.194 1.00 92.81 210 VAL A C 1
ATOM 1783 O O . VAL A 1 210 ? -6.643 14.186 13.578 1.00 92.81 210 VAL A O 1
ATOM 1786 N N . ILE A 1 211 ? -8.081 15.824 14.141 1.00 92.75 211 ILE A N 1
ATOM 1787 C CA . ILE A 1 211 ? -7.471 16.859 13.298 1.00 92.75 211 ILE A CA 1
ATOM 1788 C C . ILE A 1 211 ? -6.002 17.069 13.680 1.00 92.75 211 ILE A C 1
ATOM 1790 O O . ILE A 1 211 ? -5.150 17.116 12.801 1.00 92.75 211 ILE A O 1
ATOM 1794 N N . LEU A 1 212 ? -5.684 17.138 14.977 1.00 94.19 212 LEU A N 1
ATOM 1795 C CA . LEU A 1 212 ? -4.309 17.323 15.447 1.00 94.19 212 LEU A CA 1
ATOM 1796 C C . LEU A 1 212 ? -3.375 16.185 15.011 1.00 94.19 212 LEU A C 1
ATOM 1798 O O . LEU A 1 212 ? -2.266 16.450 14.561 1.00 94.19 212 LEU A O 1
ATOM 1802 N N . TYR A 1 213 ? -3.805 14.930 15.155 1.00 93.69 213 TYR A N 1
ATOM 1803 C CA . TYR A 1 213 ? -2.984 13.776 14.776 1.00 93.69 213 TYR A CA 1
ATOM 1804 C C . TYR A 1 213 ? -2.972 13.516 13.271 1.00 93.69 213 TYR A C 1
ATOM 1806 O O . TYR A 1 213 ? -2.060 12.864 12.776 1.00 93.69 213 TYR A O 1
ATOM 1814 N N . TRP A 1 214 ? -3.968 14.006 12.539 1.00 94.62 214 TRP A N 1
ATOM 1815 C CA . TRP A 1 214 ? -4.027 13.892 11.087 1.00 94.62 214 TRP A CA 1
ATOM 1816 C C . TRP A 1 214 ? -3.318 15.050 10.364 1.00 94.62 214 TRP A C 1
ATOM 1818 O O . TRP A 1 214 ? -2.909 14.890 9.214 1.00 94.62 214 TRP A O 1
ATOM 1828 N N . SER A 1 215 ? -3.111 16.190 11.035 1.00 93.50 215 SER A N 1
ATOM 1829 C CA . SER A 1 215 ? -2.594 17.412 10.411 1.00 93.50 215 SER A CA 1
ATOM 1830 C C . SER A 1 215 ? -1.265 17.242 9.659 1.00 93.50 215 SER A C 1
ATOM 1832 O O . SER A 1 215 ? -1.156 17.797 8.567 1.00 93.50 215 SER A O 1
ATOM 1834 N N . PRO A 1 216 ? -0.271 16.450 10.113 1.00 93.50 216 PRO A N 1
ATOM 1835 C CA . PRO A 1 216 ? 0.960 16.307 9.337 1.00 93.50 216 PRO A CA 1
ATOM 1836 C C . PRO A 1 216 ? 0.723 15.601 8.000 1.00 93.50 216 PRO A C 1
ATOM 1838 O O . PRO A 1 216 ? 1.289 16.000 6.990 1.00 93.50 216 PRO A O 1
ATOM 1841 N N . TYR A 1 217 ? -0.155 14.596 7.973 1.00 92.81 217 TYR A N 1
ATOM 1842 C CA . TYR A 1 217 ? -0.454 13.809 6.773 1.00 92.81 217 TYR A CA 1
ATOM 1843 C C . TYR A 1 217 ? -1.190 14.642 5.726 1.00 92.81 217 TYR A C 1
ATOM 1845 O O . TYR A 1 217 ? -0.832 14.604 4.551 1.00 92.81 217 TYR A O 1
ATOM 1853 N N . ILE A 1 218 ? -2.175 15.444 6.149 1.00 89.88 218 ILE A N 1
ATOM 1854 C CA . ILE A 1 218 ? -2.871 16.349 5.225 1.00 89.88 218 ILE A CA 1
ATOM 1855 C C . ILE A 1 218 ? -1.952 17.464 4.726 1.00 89.88 218 ILE A C 1
ATOM 1857 O O . ILE A 1 218 ? -2.066 17.840 3.565 1.00 89.88 218 ILE A O 1
ATOM 1861 N N . LEU A 1 219 ? -1.019 17.966 5.543 1.00 92.00 219 LEU A N 1
ATOM 1862 C CA . LEU A 1 219 ? -0.037 18.959 5.094 1.00 92.00 219 LEU A CA 1
ATOM 1863 C C . LEU A 1 219 ? 0.891 18.380 4.021 1.00 92.00 219 LEU A C 1
ATOM 1865 O O . LEU A 1 219 ? 1.116 19.029 3.004 1.00 92.00 219 LEU A O 1
ATOM 1869 N N . ILE A 1 220 ? 1.367 17.145 4.208 1.00 90.31 220 ILE A N 1
ATOM 1870 C CA . ILE A 1 220 ? 2.180 16.433 3.212 1.00 90.31 220 ILE A CA 1
ATOM 1871 C C . ILE A 1 220 ? 1.382 16.215 1.923 1.00 90.31 220 ILE A C 1
ATOM 1873 O O . ILE A 1 220 ? 1.855 16.564 0.842 1.00 90.31 220 ILE A O 1
ATOM 1877 N N . GLY A 1 221 ? 0.164 15.675 2.033 1.00 87.25 221 GLY A N 1
ATOM 1878 C CA . GLY A 1 221 ? -0.701 15.415 0.883 1.00 87.25 221 GLY A CA 1
ATOM 1879 C C . GLY A 1 221 ? -1.068 16.690 0.126 1.00 87.25 221 GLY A C 1
ATOM 1880 O O . GLY A 1 221 ? -0.926 16.743 -1.089 1.00 87.25 221 GLY A O 1
ATOM 1881 N N . SER A 1 222 ? -1.463 17.748 0.836 1.00 85.75 222 SER A N 1
ATOM 1882 C CA . SER A 1 222 ? -1.813 19.037 0.226 1.00 85.75 222 SER A CA 1
ATOM 1883 C C . SER A 1 222 ? -0.598 19.702 -0.414 1.00 85.75 222 SER A C 1
ATOM 1885 O O . SER A 1 222 ? -0.707 20.236 -1.510 1.00 85.75 222 SER A O 1
ATOM 1887 N N . GLY A 1 223 ? 0.568 19.644 0.239 1.00 87.69 223 GLY A N 1
ATOM 1888 C CA . GLY A 1 223 ? 1.813 20.174 -0.310 1.00 87.69 223 GLY A CA 1
ATOM 1889 C C . GLY A 1 223 ? 2.210 19.483 -1.613 1.00 87.69 223 GLY A C 1
ATOM 1890 O O . GLY A 1 223 ? 2.548 20.163 -2.580 1.00 87.69 223 GLY A O 1
ATOM 1891 N N . LEU A 1 224 ? 2.109 18.149 -1.670 1.00 82.94 224 LEU A N 1
ATOM 1892 C CA . LEU A 1 224 ? 2.389 17.410 -2.899 1.00 82.94 224 LEU A CA 1
ATOM 1893 C C . LEU A 1 224 ? 1.337 17.676 -3.979 1.00 82.94 224 LEU A C 1
ATOM 1895 O O . LEU A 1 224 ? 1.708 17.901 -5.123 1.00 82.94 224 LEU A O 1
ATOM 1899 N N . LEU A 1 225 ? 0.048 17.706 -3.628 1.00 80.00 225 LEU A N 1
ATOM 1900 C CA . LEU A 1 225 ? -1.018 18.013 -4.582 1.00 80.00 225 LEU A CA 1
ATOM 1901 C C . LEU A 1 225 ? -0.813 19.400 -5.209 1.00 80.00 225 LEU A C 1
ATOM 1903 O O . LEU A 1 225 ? -0.871 19.536 -6.427 1.00 80.00 225 LEU A O 1
ATOM 1907 N N . LEU A 1 226 ? -0.507 20.415 -4.393 1.00 81.00 226 LEU A N 1
ATOM 1908 C CA . LEU A 1 226 ? -0.186 21.761 -4.875 1.00 81.00 226 LEU A CA 1
ATOM 1909 C C . LEU A 1 226 ? 1.049 21.756 -5.777 1.00 81.00 226 LEU A C 1
ATOM 1911 O O . LEU A 1 226 ? 1.032 22.387 -6.830 1.00 81.00 226 LEU A O 1
ATOM 1915 N N . TYR A 1 227 ? 2.101 21.025 -5.402 1.00 79.75 227 TYR A N 1
ATOM 1916 C CA . TYR A 1 227 ? 3.285 20.868 -6.244 1.00 79.75 227 TYR A CA 1
ATOM 1917 C C . TYR A 1 227 ? 2.933 20.258 -7.609 1.00 79.75 227 TYR A C 1
ATOM 1919 O O . TYR A 1 227 ? 3.321 20.816 -8.633 1.00 79.75 227 TYR A O 1
ATOM 1927 N N . THR A 1 228 ? 2.146 19.178 -7.643 1.00 72.12 228 THR A N 1
ATOM 1928 C CA . THR A 1 228 ? 1.724 18.534 -8.895 1.00 72.12 228 THR A CA 1
ATOM 1929 C C . THR A 1 228 ? 0.823 19.434 -9.742 1.00 72.12 228 THR A C 1
ATOM 1931 O O . THR A 1 228 ? 0.925 19.420 -10.964 1.00 72.12 228 THR A O 1
ATOM 1934 N N . MET A 1 229 ? -0.041 20.243 -9.122 1.00 71.44 229 MET A N 1
ATOM 1935 C CA . MET A 1 229 ? -0.895 21.196 -9.843 1.00 71.44 229 MET A CA 1
ATOM 1936 C C . MET A 1 229 ? -0.106 22.362 -10.453 1.00 71.44 229 MET A C 1
ATOM 1938 O O . MET A 1 229 ? -0.511 22.897 -11.483 1.00 71.44 229 MET A O 1
ATOM 1942 N N . LEU A 1 230 ? 0.987 22.782 -9.811 1.00 73.81 230 LEU A N 1
ATOM 1943 C CA . LEU A 1 230 ? 1.809 23.913 -10.253 1.00 73.81 230 LEU A CA 1
ATOM 1944 C C . LEU A 1 230 ? 2.901 23.509 -11.248 1.00 73.81 230 LEU A C 1
ATOM 1946 O O . LEU A 1 230 ? 3.341 24.345 -12.038 1.00 73.81 230 LEU A O 1
ATOM 1950 N N . MET A 1 231 ? 3.357 22.257 -11.207 1.00 71.06 231 MET A N 1
ATOM 1951 C CA . MET A 1 231 ? 4.410 21.769 -12.091 1.00 71.06 231 MET A CA 1
ATOM 1952 C C . MET A 1 231 ? 3.829 21.208 -13.395 1.00 71.06 231 MET A C 1
ATOM 1954 O O . MET A 1 231 ? 2.881 20.422 -13.364 1.00 71.06 231 MET A O 1
ATOM 1958 N N . PRO A 1 232 ? 4.400 21.566 -14.559 1.00 59.41 232 PRO A N 1
ATOM 1959 C CA . PRO A 1 232 ? 3.951 21.022 -15.829 1.00 59.41 232 PRO A CA 1
ATOM 1960 C C . PRO A 1 232 ? 4.207 19.512 -15.870 1.00 59.41 232 PRO A C 1
ATOM 1962 O O . PRO A 1 232 ? 5.332 19.043 -15.706 1.00 59.41 232 PRO A O 1
ATOM 1965 N N . THR A 1 233 ? 3.143 18.752 -16.106 1.00 62.84 233 THR A N 1
ATOM 1966 C CA . THR A 1 233 ? 3.221 17.338 -16.479 1.00 62.84 233 THR A CA 1
ATOM 1967 C C . THR A 1 233 ? 3.344 17.247 -17.996 1.00 62.84 233 THR A C 1
ATOM 1969 O O . THR A 1 233 ? 2.692 17.998 -18.723 1.00 62.84 233 THR A O 1
ATOM 1972 N N . PHE A 1 234 ? 4.192 16.347 -18.490 1.00 60.47 234 PHE A N 1
ATOM 1973 C CA . PHE A 1 234 ? 4.439 16.185 -19.925 1.00 60.47 234 PHE A CA 1
ATOM 1974 C C . PHE A 1 234 ? 3.912 14.828 -20.425 1.00 60.47 234 PHE A C 1
ATOM 1976 O O . PHE A 1 234 ? 3.630 13.915 -19.646 1.00 60.47 234 PHE A O 1
ATOM 1983 N N . GLY A 1 235 ? 3.750 14.688 -21.744 1.00 60.38 235 GLY A N 1
ATOM 1984 C CA . GLY A 1 235 ? 3.299 13.440 -22.372 1.00 60.38 235 GLY A CA 1
ATOM 1985 C C . GLY A 1 235 ? 1.797 13.150 -22.186 1.00 60.38 235 GLY A C 1
ATOM 1986 O O . GLY A 1 235 ? 1.014 14.086 -22.030 1.00 60.38 235 GLY A O 1
ATOM 1987 N N . PRO A 1 236 ? 1.363 11.870 -22.167 1.00 51.09 236 PRO A N 1
ATOM 1988 C CA . PRO A 1 236 ? -0.050 11.467 -22.025 1.00 51.09 236 PRO A CA 1
ATOM 1989 C C . PRO A 1 236 ? -0.712 11.907 -20.708 1.00 51.09 236 PRO A C 1
ATOM 1991 O O . PRO A 1 236 ? -1.905 11.694 -20.492 1.00 51.09 236 PRO A O 1
ATOM 1994 N N . ASN A 1 237 ? 0.084 12.461 -19.792 1.00 50.81 237 ASN A N 1
ATOM 1995 C CA . ASN A 1 237 ? -0.349 12.968 -18.500 1.00 50.81 237 ASN A CA 1
ATOM 1996 C C . ASN A 1 237 ? -0.427 14.505 -18.472 1.00 50.81 237 ASN A C 1
ATOM 1998 O O . ASN A 1 237 ? -0.832 15.059 -17.451 1.00 50.81 237 ASN A O 1
ATOM 2002 N N . GLY A 1 238 ? -0.049 15.189 -19.557 1.00 52.94 238 GLY A N 1
ATOM 2003 C CA . GLY A 1 238 ? -0.101 16.643 -19.645 1.00 52.94 238 GLY A CA 1
ATOM 2004 C C . GLY A 1 238 ? -1.530 17.161 -19.519 1.00 52.94 238 GLY A C 1
ATOM 2005 O O . GLY A 1 238 ? -2.427 16.728 -20.237 1.00 52.94 238 GLY A O 1
ATOM 2006 N N . GLY A 1 239 ? -1.748 18.068 -18.566 1.00 54.91 239 GLY A N 1
ATOM 2007 C CA . GLY A 1 239 ? -3.049 18.697 -18.325 1.00 54.91 239 GLY A CA 1
ATOM 2008 C C . GLY A 1 239 ? -4.028 17.904 -17.452 1.00 54.91 239 GLY A C 1
ATOM 2009 O O . GLY A 1 239 ? -5.161 18.347 -17.277 1.00 54.91 239 GLY A O 1
ATOM 2010 N N . ARG A 1 240 ? -3.609 16.787 -16.837 1.00 54.59 240 ARG A N 1
ATOM 2011 C CA . ARG A 1 240 ? -4.457 15.968 -15.938 1.00 54.59 240 ARG A CA 1
ATOM 2012 C C . ARG A 1 240 ? -5.017 16.698 -14.716 1.00 54.59 240 ARG A C 1
ATOM 2014 O O . ARG A 1 240 ? -6.026 16.269 -14.166 1.00 54.59 240 ARG A O 1
ATOM 2021 N N . TYR A 1 241 ? -4.369 17.783 -14.307 1.00 53.09 241 TYR A N 1
ATOM 2022 C CA . TYR A 1 241 ? -4.769 18.614 -13.170 1.00 53.09 241 TYR A CA 1
ATOM 2023 C C . TYR A 1 241 ? -5.170 20.030 -13.593 1.00 53.09 241 TYR A C 1
ATOM 2025 O O . TYR A 1 241 ? -5.188 20.939 -12.763 1.00 53.09 241 TYR A O 1
ATOM 2033 N N . HIS A 1 242 ? -5.491 20.247 -14.877 1.00 51.09 242 HIS A N 1
ATOM 2034 C CA . HIS A 1 242 ? -6.017 21.542 -15.291 1.00 51.09 242 HIS A CA 1
ATOM 2035 C C . HIS A 1 242 ? -7.401 21.764 -14.661 1.00 51.09 242 HIS A C 1
ATOM 2037 O O . HIS A 1 242 ? -8.271 20.906 -14.800 1.00 51.09 242 HIS A O 1
ATOM 2043 N N . PRO A 1 243 ? -7.649 22.918 -14.014 1.00 49.56 243 PRO A N 1
ATOM 2044 C CA . PRO A 1 243 ? -8.891 23.207 -13.291 1.00 49.56 243 PRO A CA 1
ATOM 2045 C C . PRO A 1 243 ? -10.109 23.457 -14.206 1.00 49.56 243 PRO A C 1
ATOM 2047 O O . PRO A 1 243 ? -11.031 24.180 -13.835 1.00 49.56 243 PRO A O 1
ATOM 2050 N N . HIS A 1 244 ? -10.134 22.900 -15.419 1.00 47.41 244 HIS A N 1
ATOM 2051 C CA . HIS A 1 244 ? -11.315 22.959 -16.277 1.00 47.41 244 HIS A CA 1
ATOM 2052 C C . HIS A 1 244 ? -12.409 22.058 -15.693 1.00 47.41 244 HIS A C 1
ATOM 2054 O O . HIS A 1 244 ? -12.126 20.974 -15.189 1.00 47.41 244 HIS A O 1
ATOM 2060 N N . GLY A 1 245 ? -13.638 22.579 -15.680 1.00 53.12 245 GLY A N 1
ATOM 2061 C CA . GLY A 1 245 ? -14.707 22.184 -14.764 1.00 53.12 245 GLY A CA 1
ATOM 2062 C C . GLY A 1 245 ? -14.889 20.677 -14.581 1.00 53.12 245 GLY A C 1
ATOM 2063 O O . GLY A 1 245 ? -14.969 19.911 -15.540 1.00 53.12 245 GLY A O 1
ATOM 2064 N N . ILE A 1 246 ? -14.999 20.262 -13.319 1.00 59.28 246 ILE A N 1
ATOM 2065 C CA . ILE A 1 246 ? -15.351 18.892 -12.953 1.00 59.28 246 ILE A CA 1
ATOM 2066 C C . ILE A 1 246 ? -16.816 18.664 -13.339 1.00 59.28 246 ILE A C 1
ATOM 2068 O O . ILE A 1 246 ? -17.736 19.063 -12.626 1.00 59.28 246 ILE A O 1
ATOM 2072 N N . GLU A 1 247 ? -17.045 18.011 -14.472 1.00 67.00 247 GLU A N 1
ATOM 2073 C CA . GLU A 1 247 ? -18.378 17.554 -14.854 1.00 67.00 247 GLU A CA 1
ATOM 2074 C C . GLU A 1 247 ? -18.783 16.370 -13.968 1.00 67.00 247 GLU A C 1
ATOM 2076 O O . GLU A 1 247 ? -18.321 15.242 -14.150 1.00 67.00 247 GLU A O 1
ATOM 2081 N N . VAL A 1 248 ? -19.670 16.618 -13.001 1.00 66.81 248 VAL A N 1
ATOM 2082 C CA . VAL A 1 248 ? -20.105 15.620 -12.006 1.00 66.81 248 VAL A CA 1
ATOM 2083 C C . VAL A 1 248 ? -20.576 14.316 -12.664 1.00 66.81 248 VAL A C 1
ATOM 2085 O O . VAL A 1 248 ? -20.181 13.232 -12.238 1.00 66.81 248 VAL A O 1
ATOM 2088 N N . PHE A 1 249 ? -21.355 14.399 -13.748 1.00 72.81 249 PHE A N 1
ATOM 2089 C CA . PHE A 1 249 ? -21.831 13.219 -14.479 1.00 72.81 249 PHE A CA 1
ATOM 2090 C C . PHE A 1 249 ? -20.702 12.420 -15.142 1.00 72.81 249 PHE A C 1
ATOM 2092 O O . PHE A 1 249 ? -20.745 11.189 -15.143 1.00 72.81 249 PHE A O 1
ATOM 2099 N N . LYS A 1 250 ? -19.670 13.096 -15.659 1.00 70.31 250 LYS A N 1
ATOM 2100 C CA . LYS A 1 250 ? -18.489 12.451 -16.242 1.00 70.31 250 LYS A CA 1
ATOM 2101 C C . LYS A 1 250 ? -17.702 11.699 -15.172 1.00 70.31 250 LYS A C 1
ATOM 2103 O O . LYS A 1 250 ? -17.370 10.536 -15.378 1.00 70.31 250 LYS A O 1
ATOM 2108 N N . VAL A 1 251 ? -17.498 12.312 -14.005 1.00 67.62 251 VAL A N 1
ATOM 2109 C CA . VAL A 1 251 ? -16.836 11.668 -12.860 1.00 67.62 251 VAL A CA 1
ATOM 2110 C C . VAL A 1 251 ? -17.615 10.437 -12.394 1.00 67.62 251 VAL A C 1
ATOM 2112 O O . VAL A 1 251 ? -17.023 9.375 -12.224 1.00 67.62 251 VAL A O 1
ATOM 2115 N N . ILE A 1 252 ? -18.944 10.533 -12.251 1.00 71.44 252 ILE A N 1
ATOM 2116 C CA . ILE A 1 252 ? -19.793 9.390 -11.868 1.00 71.44 252 ILE A CA 1
ATOM 2117 C C . ILE A 1 252 ? -19.676 8.252 -12.888 1.00 71.44 252 ILE A C 1
ATOM 2119 O O . ILE A 1 252 ? -19.475 7.099 -12.502 1.00 71.44 252 ILE A O 1
ATOM 2123 N N . LYS A 1 253 ? -19.760 8.557 -14.189 1.00 76.38 253 LYS A N 1
ATOM 2124 C CA . LYS A 1 253 ? -19.591 7.555 -15.249 1.00 76.38 253 LYS A CA 1
ATOM 2125 C C . LYS A 1 253 ? -18.218 6.879 -15.164 1.00 76.38 253 LYS A C 1
ATOM 2127 O O . LYS A 1 253 ? -18.146 5.654 -15.183 1.00 76.38 253 LYS A O 1
ATOM 2132 N N . MET A 1 254 ? -17.149 7.655 -14.988 1.00 71.44 254 MET A N 1
ATOM 2133 C CA . MET A 1 254 ? -15.784 7.134 -14.858 1.00 71.44 254 MET A CA 1
ATOM 2134 C C . MET A 1 254 ? -15.599 6.263 -13.612 1.00 71.44 254 MET A C 1
ATOM 2136 O O . MET A 1 254 ? -14.875 5.267 -13.656 1.00 71.44 254 MET A O 1
ATOM 2140 N N . TYR A 1 255 ? -16.278 6.589 -12.511 1.00 74.50 255 TYR A N 1
ATOM 2141 C CA . TYR A 1 255 ? -16.341 5.728 -11.333 1.00 74.50 255 TYR A CA 1
ATOM 2142 C C . TYR A 1 255 ? -16.969 4.373 -11.654 1.00 74.50 255 TYR A C 1
ATOM 2144 O O . TYR A 1 255 ? -16.395 3.341 -11.312 1.00 74.50 255 TYR A O 1
ATOM 2152 N N . ILE A 1 256 ? -18.121 4.367 -12.331 1.00 77.19 256 ILE A N 1
ATOM 2153 C CA . ILE A 1 256 ? -18.818 3.134 -12.721 1.00 77.19 256 ILE A CA 1
ATOM 2154 C C . ILE A 1 256 ? -17.940 2.298 -13.658 1.00 77.19 256 ILE A C 1
ATOM 2156 O O . ILE A 1 256 ? -17.789 1.099 -13.436 1.00 77.19 256 ILE A O 1
ATOM 2160 N N . GLU A 1 257 ? -17.316 2.921 -14.659 1.00 75.12 257 GLU A N 1
ATOM 2161 C CA . GLU A 1 257 ? -16.406 2.246 -15.593 1.00 75.12 257 GLU A CA 1
ATOM 2162 C C . GLU A 1 257 ? -15.175 1.674 -14.885 1.00 75.12 257 GLU A C 1
ATOM 2164 O O . GLU A 1 257 ? -14.788 0.539 -15.152 1.00 75.12 257 GLU A O 1
ATOM 2169 N N . SER A 1 258 ? -14.598 2.408 -13.931 1.00 68.12 258 SER A N 1
ATOM 2170 C CA . SER A 1 258 ? -13.457 1.940 -13.137 1.00 68.12 258 SER A CA 1
ATOM 2171 C C . SER A 1 258 ? -13.838 0.768 -12.234 1.00 68.12 258 SER A C 1
ATOM 2173 O O . SER A 1 258 ? -13.095 -0.207 -12.156 1.00 68.12 258 SER A O 1
ATOM 2175 N N . ILE A 1 259 ? -15.007 0.817 -11.586 1.00 71.06 259 ILE A N 1
ATOM 2176 C CA . ILE A 1 259 ? -15.540 -0.296 -10.786 1.00 71.06 259 ILE A CA 1
ATOM 2177 C C . ILE A 1 259 ? -15.784 -1.509 -11.691 1.00 71.06 259 ILE A C 1
ATOM 2179 O O . ILE A 1 259 ? -15.309 -2.604 -11.391 1.00 71.06 259 ILE A O 1
ATOM 2183 N N . TYR A 1 260 ? -16.459 -1.324 -12.828 1.00 75.81 260 TYR A N 1
ATOM 2184 C CA . TYR A 1 260 ? -16.688 -2.392 -13.800 1.00 75.81 260 TYR A CA 1
ATOM 2185 C C . TYR A 1 260 ? -15.366 -3.003 -14.276 1.00 75.81 260 TYR A C 1
ATOM 2187 O O . TYR A 1 260 ? -15.210 -4.222 -14.282 1.00 75.81 260 TYR A O 1
ATOM 2195 N N . TYR A 1 261 ? -14.383 -2.178 -14.627 1.00 70.00 261 TYR A N 1
ATOM 2196 C CA . TYR A 1 261 ? -13.071 -2.650 -15.043 1.00 70.00 261 TYR A CA 1
ATOM 2197 C C . TYR A 1 261 ? -12.375 -3.437 -13.926 1.00 70.00 261 TYR A C 1
ATOM 2199 O O . TYR A 1 261 ? -11.940 -4.559 -14.167 1.00 70.00 261 TYR A O 1
ATOM 2207 N N . LEU A 1 262 ? -12.323 -2.907 -12.700 1.00 65.56 262 LEU A N 1
ATOM 2208 C CA . LEU A 1 262 ? -11.644 -3.544 -11.568 1.00 65.56 262 LEU A CA 1
ATOM 2209 C C . LEU A 1 262 ? -12.270 -4.888 -11.172 1.00 65.56 262 LEU A C 1
ATOM 2211 O O . LEU A 1 262 ? -11.542 -5.846 -10.916 1.00 65.56 262 LEU A O 1
ATOM 2215 N N . PHE A 1 263 ? -13.601 -4.968 -11.127 1.00 66.62 263 PHE A N 1
ATOM 2216 C CA . PHE A 1 263 ? -14.304 -6.159 -10.641 1.00 66.62 263 PHE A CA 1
ATOM 2217 C C . PHE A 1 263 ? -14.660 -7.159 -11.745 1.00 66.62 263 PHE A C 1
ATOM 2219 O O . PHE A 1 263 ? -14.657 -8.362 -11.495 1.00 66.62 263 PHE A O 1
ATOM 2226 N N . ILE A 1 264 ? -14.952 -6.692 -12.962 1.00 70.12 264 ILE A N 1
ATOM 2227 C CA . ILE A 1 264 ? -15.443 -7.534 -14.065 1.00 70.12 264 ILE A CA 1
ATOM 2228 C C . ILE A 1 264 ? -14.421 -7.600 -15.198 1.00 70.12 264 ILE A C 1
ATOM 2230 O O . ILE A 1 264 ? -14.052 -8.695 -15.620 1.00 70.12 264 ILE A O 1
ATOM 2234 N N . GLY A 1 265 ? -13.939 -6.455 -15.686 1.00 66.44 265 GLY A N 1
ATOM 2235 C CA . GLY A 1 265 ? -13.036 -6.388 -16.841 1.00 66.44 265 GLY A CA 1
ATOM 2236 C C . GLY A 1 265 ? -11.726 -7.139 -16.610 1.00 66.44 265 GLY A C 1
ATOM 2237 O O . GLY A 1 265 ? -11.364 -8.028 -17.380 1.00 66.44 265 GLY A O 1
ATOM 2238 N N . ILE A 1 266 ? -11.067 -6.841 -15.496 1.00 65.81 266 ILE A N 1
ATOM 2239 C CA . ILE A 1 266 ? -9.845 -7.491 -15.040 1.00 65.81 266 ILE A CA 1
ATOM 2240 C C . ILE A 1 266 ? -10.064 -8.995 -14.837 1.00 65.81 266 ILE A C 1
ATOM 2242 O O . ILE A 1 266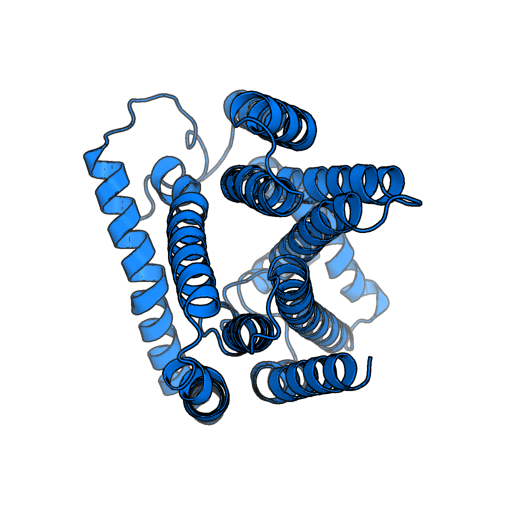 ? -9.259 -9.813 -15.283 1.00 65.81 266 ILE A O 1
ATOM 2246 N N . TYR A 1 267 ? -11.163 -9.381 -14.186 1.00 64.44 267 TYR A N 1
ATOM 2247 C CA . TYR A 1 267 ? -11.456 -10.786 -13.915 1.00 64.44 267 TYR A CA 1
ATOM 2248 C C . TYR A 1 267 ? -11.689 -11.573 -15.213 1.00 64.44 267 TYR A C 1
ATOM 2250 O O . TYR A 1 267 ? -11.112 -12.643 -15.407 1.00 64.44 267 TYR A O 1
ATOM 2258 N N . LYS A 1 268 ? -12.451 -10.998 -16.150 1.00 69.25 268 LYS A N 1
ATOM 2259 C CA . LYS A 1 268 ? -12.678 -11.555 -17.488 1.00 69.25 268 LYS A CA 1
ATOM 2260 C C . LYS A 1 268 ? -11.376 -11.672 -18.283 1.00 69.25 268 LYS A C 1
ATOM 2262 O O . LYS A 1 268 ? -11.142 -12.704 -18.908 1.00 69.25 268 LYS A O 1
ATOM 2267 N N . HIS A 1 269 ? -10.528 -10.644 -18.246 1.00 66.44 269 HIS A N 1
ATOM 2268 C CA . HIS A 1 269 ? -9.235 -10.658 -18.929 1.00 66.44 269 HIS A CA 1
ATOM 2269 C C . HIS A 1 269 ? -8.306 -11.738 -18.365 1.00 66.44 269 HIS A C 1
ATOM 2271 O O . HIS A 1 269 ? -7.673 -12.455 -19.134 1.00 66.44 269 HIS A O 1
ATOM 2277 N N . ASN A 1 270 ? -8.285 -11.921 -17.041 1.00 61.84 270 ASN A N 1
ATOM 2278 C CA . ASN A 1 270 ? -7.530 -12.999 -16.406 1.00 61.84 270 ASN A CA 1
ATOM 2279 C C . ASN A 1 270 ? -8.018 -14.375 -16.833 1.00 61.84 270 ASN A C 1
ATOM 2281 O O . ASN A 1 270 ? -7.204 -15.186 -17.251 1.00 61.84 270 ASN A O 1
ATOM 2285 N N . ILE A 1 271 ? -9.329 -14.631 -16.773 1.00 64.62 271 ILE A N 1
ATOM 2286 C CA . ILE A 1 271 ? -9.899 -15.909 -17.223 1.00 64.62 271 ILE A CA 1
ATOM 2287 C C . ILE A 1 271 ? -9.468 -16.193 -18.660 1.00 64.62 271 ILE A C 1
ATOM 2289 O O . ILE A 1 271 ? -8.989 -17.281 -18.966 1.00 64.62 271 ILE A O 1
ATOM 2293 N N . TRP A 1 272 ? -9.590 -15.195 -19.532 1.00 67.12 272 TRP A N 1
ATOM 2294 C CA . TRP A 1 272 ? -9.222 -15.321 -20.934 1.00 67.12 272 TRP A CA 1
ATOM 2295 C C . TRP A 1 272 ? -7.723 -15.601 -21.129 1.00 67.12 272 TRP A C 1
ATOM 2297 O O . TRP A 1 272 ? -7.371 -16.538 -21.842 1.00 67.12 272 TRP A O 1
ATOM 2307 N N . LEU A 1 273 ? -6.838 -14.859 -20.451 1.00 62.50 273 LEU A N 1
ATOM 2308 C CA . LEU A 1 273 ? -5.391 -15.088 -20.497 1.00 62.50 273 LEU A CA 1
ATOM 2309 C C . LEU A 1 273 ? -5.004 -16.460 -19.946 1.00 62.50 273 LEU A C 1
ATOM 2311 O O . LEU A 1 273 ? -4.140 -17.120 -20.517 1.00 62.50 273 LEU A O 1
ATOM 2315 N N . THR A 1 274 ? -5.627 -16.896 -18.854 1.00 61.44 274 THR A N 1
ATOM 2316 C CA . THR A 1 274 ? -5.376 -18.206 -18.254 1.00 61.44 274 THR A CA 1
ATOM 2317 C C . THR A 1 274 ? -5.814 -19.333 -19.189 1.00 61.44 274 THR A C 1
ATOM 2319 O O . THR A 1 274 ? -5.059 -20.287 -19.374 1.00 61.44 274 THR A O 1
ATOM 2322 N N . ILE A 1 275 ? -6.986 -19.211 -19.824 1.00 64.62 275 ILE A N 1
ATOM 2323 C CA . ILE A 1 275 ? -7.474 -20.185 -20.809 1.00 64.62 275 ILE A CA 1
ATOM 2324 C C . ILE A 1 275 ? -6.536 -20.241 -22.021 1.00 64.62 275 ILE A C 1
ATOM 2326 O O . ILE A 1 275 ? -6.153 -21.329 -22.441 1.00 64.62 275 ILE A O 1
ATOM 2330 N N . LEU A 1 276 ? -6.118 -19.092 -22.559 1.00 64.88 276 LEU A N 1
ATOM 2331 C CA . LEU A 1 276 ? -5.261 -19.043 -23.748 1.00 64.88 276 LEU A CA 1
ATOM 2332 C C . LEU A 1 276 ? -3.817 -19.476 -23.502 1.00 64.88 276 LEU A C 1
ATOM 2334 O O . LEU A 1 276 ? -3.217 -20.104 -24.368 1.00 64.88 276 LEU A O 1
ATOM 2338 N N . LYS A 1 277 ? -3.242 -19.137 -22.344 1.00 62.44 277 LYS A N 1
ATOM 2339 C CA . LYS A 1 277 ? -1.863 -19.513 -21.994 1.00 62.44 277 LYS A CA 1
ATOM 2340 C C . LYS A 1 277 ? -1.761 -20.918 -21.390 1.00 62.44 277 LYS A C 1
ATOM 2342 O O . LYS A 1 277 ? -0.666 -21.328 -21.021 1.00 62.44 277 LYS A O 1
ATOM 2347 N N . GLY A 1 278 ? -2.876 -21.649 -21.281 1.00 55.09 278 GLY A N 1
ATOM 2348 C CA . GLY A 1 278 ? -2.906 -23.011 -20.742 1.00 55.09 278 GLY A CA 1
ATOM 2349 C C . GLY A 1 278 ? -2.599 -23.102 -19.243 1.00 55.09 278 GLY A C 1
ATOM 2350 O O . GLY A 1 278 ? -2.325 -24.186 -18.737 1.00 55.09 278 GLY A O 1
ATOM 2351 N N . ASP A 1 279 ? -2.666 -21.991 -18.506 1.00 60.19 279 ASP A N 1
ATOM 2352 C CA . ASP A 1 279 ? -2.302 -21.920 -17.085 1.00 60.19 279 ASP A CA 1
ATOM 2353 C C . ASP A 1 279 ? -3.498 -22.276 -16.176 1.00 60.19 279 ASP A C 1
ATOM 2355 O O . ASP A 1 279 ? -3.806 -21.613 -15.186 1.00 60.19 279 ASP A O 1
ATOM 2359 N N . PHE A 1 280 ? -4.253 -23.312 -16.550 1.00 62.81 280 PHE A N 1
ATOM 2360 C CA . PHE A 1 280 ? -5.513 -23.695 -15.899 1.00 62.81 280 PHE A CA 1
ATOM 2361 C C . PHE A 1 280 ? -5.335 -24.018 -14.405 1.00 62.81 280 PHE A C 1
ATOM 2363 O O . PHE A 1 280 ? -6.196 -23.702 -13.581 1.00 62.81 280 PHE A O 1
ATOM 2370 N N . LEU A 1 281 ? -4.176 -24.575 -14.041 1.00 60.91 281 LEU A N 1
ATOM 2371 C CA . LEU A 1 281 ? -3.808 -24.889 -12.661 1.00 60.91 281 LEU A CA 1
ATOM 2372 C C . LEU A 1 281 ? -3.759 -23.633 -11.776 1.00 60.91 281 LEU A C 1
ATOM 2374 O O . LEU A 1 281 ? -4.223 -23.652 -10.640 1.00 60.91 281 LEU A O 1
ATOM 2378 N N . THR A 1 282 ? -3.259 -22.518 -12.307 1.00 55.75 282 THR A N 1
ATOM 2379 C CA . THR A 1 282 ? -3.184 -21.226 -11.614 1.00 55.75 282 THR A CA 1
ATOM 2380 C C . THR A 1 282 ? -4.560 -20.679 -11.259 1.00 55.75 282 THR A C 1
ATOM 2382 O O . THR A 1 282 ? -4.765 -20.201 -10.141 1.00 55.75 282 THR A O 1
ATOM 2385 N N . TYR A 1 283 ? -5.510 -20.778 -12.186 1.00 60.72 283 TYR A N 1
ATOM 2386 C CA . TYR A 1 283 ? -6.885 -20.343 -11.963 1.00 60.72 283 TYR A CA 1
ATOM 2387 C C . TYR A 1 283 ? -7.617 -21.260 -10.982 1.00 60.72 283 TYR A C 1
ATOM 2389 O O . TYR A 1 283 ? -8.292 -20.772 -10.075 1.00 60.72 283 TYR A O 1
ATOM 2397 N N . LEU A 1 284 ? -7.402 -22.577 -11.086 1.00 64.69 284 LEU A N 1
ATOM 2398 C CA . LEU A 1 284 ? -7.909 -23.543 -10.114 1.00 64.69 284 LEU A CA 1
ATOM 2399 C C . LEU A 1 284 ? -7.373 -23.286 -8.706 1.00 64.69 284 LEU A C 1
ATOM 2401 O O . LEU A 1 284 ? -8.149 -23.367 -7.759 1.00 64.69 284 LEU A O 1
ATOM 2405 N N . LEU A 1 285 ? -6.092 -22.945 -8.542 1.00 62.78 285 LEU A N 1
ATOM 2406 C CA . LEU A 1 285 ? -5.515 -22.624 -7.233 1.00 62.78 285 LEU A CA 1
ATOM 2407 C C . LEU A 1 285 ? -6.119 -21.348 -6.636 1.00 62.78 285 LEU A C 1
ATOM 2409 O O . LEU A 1 285 ? -6.454 -21.339 -5.454 1.00 62.78 285 LEU A O 1
ATOM 2413 N N . SER A 1 286 ? -6.335 -20.300 -7.437 1.00 58.66 286 SER A N 1
ATOM 2414 C CA . SER A 1 286 ? -6.993 -19.072 -6.970 1.00 58.66 286 SER A CA 1
ATOM 2415 C C . SER A 1 286 ? -8.472 -19.293 -6.627 1.00 58.66 286 SER A C 1
ATOM 2417 O O . SER A 1 286 ? -8.928 -18.812 -5.591 1.00 58.66 286 SER A O 1
ATOM 2419 N N . ILE A 1 287 ? -9.213 -20.068 -7.431 1.00 65.56 287 ILE A N 1
ATOM 2420 C CA . ILE A 1 287 ? -10.594 -20.472 -7.110 1.00 65.56 287 ILE A CA 1
ATOM 2421 C C . ILE A 1 287 ? -10.621 -21.323 -5.844 1.00 65.56 287 ILE A C 1
ATOM 2423 O O . ILE A 1 287 ? -11.430 -21.073 -4.959 1.00 65.56 287 ILE A O 1
ATOM 2427 N N . SER A 1 288 ? -9.729 -22.305 -5.730 1.00 66.75 288 SER A N 1
ATOM 2428 C CA . SER A 1 288 ? -9.650 -23.187 -4.564 1.00 66.75 288 SER A CA 1
ATOM 2429 C C . SER A 1 288 ? -9.294 -22.393 -3.311 1.00 66.75 288 SER A C 1
ATOM 2431 O O . SER A 1 288 ? -9.912 -22.595 -2.273 1.00 66.75 288 SER A O 1
ATOM 2433 N N . GLY A 1 289 ? -8.372 -21.431 -3.408 1.00 64.94 289 GLY A N 1
ATOM 2434 C CA . GLY A 1 289 ? -8.044 -20.495 -2.334 1.00 64.94 289 GLY A CA 1
ATOM 2435 C C . GLY A 1 289 ? -9.236 -19.624 -1.934 1.00 64.94 289 GLY A C 1
ATOM 2436 O O . GLY A 1 289 ? -9.511 -19.477 -0.743 1.00 64.94 289 GLY A O 1
ATOM 2437 N N . ALA A 1 290 ? -9.992 -19.102 -2.904 1.00 64.81 290 ALA A N 1
ATOM 2438 C CA . ALA A 1 290 ? -11.205 -18.326 -2.653 1.00 64.81 290 ALA A CA 1
ATOM 2439 C C . ALA A 1 290 ? -12.318 -19.175 -2.008 1.00 64.81 290 ALA A C 1
ATOM 2441 O O . ALA A 1 290 ? -12.925 -18.744 -1.029 1.00 64.81 290 ALA A O 1
ATOM 2442 N N . LEU A 1 291 ? -12.541 -20.403 -2.489 1.00 66.88 291 LEU A N 1
ATOM 2443 C CA . LEU A 1 291 ? -13.506 -21.357 -1.931 1.00 66.88 291 LEU A CA 1
ATOM 2444 C C . LEU A 1 291 ? -13.106 -21.814 -0.523 1.00 66.88 291 LEU A C 1
ATOM 2446 O O . LEU A 1 291 ? -13.952 -21.852 0.368 1.00 66.88 291 LEU A O 1
ATOM 2450 N N . LEU A 1 292 ? -11.825 -22.109 -0.283 1.00 67.25 292 LEU A N 1
ATOM 2451 C CA . LEU A 1 292 ? -11.294 -22.429 1.047 1.00 67.25 292 LEU A CA 1
ATOM 2452 C C . LEU A 1 292 ? -11.458 -21.246 2.004 1.00 67.25 292 LEU A C 1
ATOM 2454 O O . LEU A 1 292 ? -11.909 -21.427 3.130 1.00 67.25 292 LEU A O 1
ATOM 2458 N N . THR A 1 293 ? -11.169 -20.028 1.546 1.00 64.19 293 THR A N 1
ATOM 2459 C CA . THR A 1 293 ? -11.386 -18.805 2.333 1.00 64.19 293 THR A CA 1
ATOM 2460 C C . THR A 1 293 ? -12.873 -18.624 2.660 1.00 64.19 293 THR A C 1
ATOM 2462 O O . THR A 1 293 ? -13.220 -18.391 3.815 1.00 64.19 293 THR A O 1
ATOM 2465 N N . GLY A 1 294 ? -13.775 -18.813 1.693 1.00 61.12 294 GLY A N 1
ATOM 2466 C CA . GLY A 1 294 ? -15.218 -18.704 1.924 1.00 61.12 294 GLY A CA 1
ATOM 2467 C C . GLY A 1 294 ? -15.758 -19.752 2.901 1.00 61.12 294 GLY A C 1
ATOM 2468 O O . GLY A 1 294 ? -16.455 -19.432 3.859 1.00 61.12 294 GLY A O 1
ATOM 2469 N N . THR A 1 295 ? -15.388 -21.014 2.707 1.00 60.91 295 THR A N 1
ATOM 2470 C CA . THR A 1 295 ? -15.888 -22.133 3.520 1.00 60.91 295 THR A CA 1
ATOM 2471 C C . THR A 1 295 ? -15.308 -22.177 4.934 1.00 60.91 295 THR A C 1
ATOM 2473 O O . THR A 1 295 ? -16.036 -22.515 5.866 1.00 60.91 295 THR A O 1
ATOM 2476 N N . ILE A 1 296 ? -14.026 -21.841 5.113 1.00 63.62 296 ILE A N 1
ATOM 2477 C CA . ILE A 1 296 ? -13.323 -21.961 6.401 1.00 63.62 296 ILE A CA 1
ATOM 2478 C C . ILE A 1 296 ? -13.404 -20.666 7.216 1.00 63.62 296 ILE A C 1
ATOM 2480 O O . ILE A 1 296 ? -13.493 -20.739 8.440 1.00 63.62 296 ILE A O 1
ATOM 2484 N N . LEU A 1 297 ? -13.376 -19.492 6.572 1.00 61.44 297 LEU A N 1
ATOM 2485 C CA . LEU A 1 297 ? -13.258 -18.202 7.266 1.00 61.44 297 LEU A CA 1
ATOM 2486 C C . LEU A 1 297 ? -14.553 -17.379 7.266 1.00 61.44 297 LEU A C 1
ATOM 2488 O O . LEU A 1 297 ? -14.833 -16.731 8.272 1.00 61.44 297 LEU A O 1
ATOM 2492 N N . LEU A 1 298 ? -15.373 -17.431 6.206 1.00 62.25 298 LEU A N 1
ATOM 2493 C CA . LEU A 1 298 ? -16.643 -16.681 6.163 1.00 62.25 298 LEU A CA 1
ATOM 2494 C C . LEU A 1 298 ? -17.801 -17.426 6.838 1.00 62.25 298 LEU A C 1
ATOM 2496 O O . LEU A 1 298 ? -18.584 -16.811 7.555 1.00 62.25 298 LEU A O 1
ATOM 2500 N N . LYS A 1 299 ? -17.875 -18.752 6.695 1.00 60.81 299 LYS A N 1
ATOM 2501 C CA . LYS A 1 299 ? -18.942 -19.565 7.306 1.00 60.81 299 LYS A CA 1
ATOM 2502 C C . LYS A 1 299 ? -19.060 -19.408 8.839 1.00 60.81 299 LYS A C 1
ATOM 2504 O O . LYS A 1 299 ? -20.181 -19.346 9.337 1.00 60.81 299 LYS A O 1
ATOM 2509 N N . PRO A 1 300 ? -17.961 -19.299 9.614 1.00 61.28 300 PRO A N 1
ATOM 2510 C CA . PRO A 1 300 ? -18.050 -18.999 11.044 1.00 61.28 300 PRO A CA 1
ATOM 2511 C C . PRO A 1 300 ? -18.578 -17.588 11.351 1.00 61.28 300 PRO A C 1
ATOM 2513 O O . PRO A 1 300 ? -19.261 -17.419 12.358 1.00 61.28 300 PRO A O 1
ATOM 2516 N N . LEU A 1 301 ? -18.304 -16.591 10.496 1.00 60.94 301 LEU A N 1
ATOM 2517 C CA . LEU A 1 301 ? -18.779 -15.210 10.677 1.00 60.94 301 LEU A CA 1
ATOM 2518 C C . LEU A 1 301 ? -20.301 -15.094 10.499 1.00 60.94 301 LEU A C 1
ATOM 2520 O O . LEU A 1 301 ? -20.925 -14.290 11.178 1.00 60.94 301 LEU A O 1
ATOM 2524 N N . GLU A 1 302 ? -20.911 -15.925 9.649 1.00 56.94 302 GLU A N 1
ATOM 2525 C CA . GLU A 1 302 ? -22.378 -16.002 9.503 1.00 56.94 302 GLU A CA 1
ATOM 2526 C C . GLU A 1 302 ? -23.070 -16.618 10.729 1.00 56.94 302 GLU A C 1
ATOM 2528 O O . GLU A 1 302 ? -24.256 -16.387 10.966 1.00 56.94 302 GLU A O 1
ATOM 2533 N N . SER A 1 303 ? -22.336 -17.414 11.512 1.00 56.56 303 SER A N 1
ATOM 2534 C CA . SER A 1 303 ? -22.850 -18.057 12.725 1.00 56.56 303 SER A CA 1
ATOM 2535 C C . SER A 1 303 ? -22.679 -17.214 13.992 1.00 56.56 303 SER A C 1
ATOM 2537 O O . SER A 1 303 ? -23.241 -17.565 15.033 1.00 56.56 303 SER A O 1
ATOM 2539 N N . ASP A 1 304 ? -21.917 -16.119 13.913 1.00 60.66 304 ASP A N 1
ATOM 2540 C CA . ASP A 1 304 ? -21.641 -15.248 15.048 1.00 60.66 304 ASP A CA 1
ATOM 2541 C C . ASP A 1 304 ? -22.848 -14.334 15.317 1.00 60.66 304 ASP A C 1
ATOM 2543 O O . ASP A 1 304 ? -23.230 -13.505 14.492 1.00 60.66 304 ASP A O 1
ATOM 2547 N N . LYS A 1 305 ? -23.496 -14.536 16.469 1.00 62.09 305 LYS A N 1
ATOM 2548 C CA . LYS A 1 305 ? -24.697 -13.793 16.888 1.00 62.09 305 LYS A CA 1
ATOM 2549 C C . LYS A 1 305 ? -24.380 -12.625 17.825 1.00 62.09 305 LYS A C 1
ATOM 2551 O O . LYS A 1 305 ? -25.315 -12.018 18.344 1.00 62.09 305 LYS A O 1
ATOM 2556 N N . ASP A 1 306 ? -23.102 -12.335 18.078 1.00 69.25 306 ASP A N 1
ATOM 2557 C CA . ASP A 1 306 ? -22.700 -11.227 18.945 1.00 69.25 306 ASP A CA 1
ATOM 2558 C C . ASP A 1 306 ? -23.112 -9.868 18.322 1.00 69.25 306 ASP A C 1
ATOM 2560 O O . ASP A 1 306 ? -22.673 -9.528 17.221 1.00 69.25 306 ASP A O 1
ATOM 2564 N N . PRO A 1 307 ? -23.966 -9.060 18.981 1.00 65.38 307 PRO A N 1
ATOM 2565 C CA . PRO A 1 307 ? -24.371 -7.750 18.470 1.00 65.38 307 PRO A CA 1
ATOM 2566 C C . PRO A 1 307 ? -23.187 -6.809 18.199 1.00 65.38 307 PRO A C 1
ATOM 2568 O O . PRO A 1 307 ? -23.238 -6.015 17.253 1.00 65.38 307 PRO A O 1
ATOM 2571 N N . ASP A 1 308 ? -22.118 -6.913 18.994 1.00 67.25 308 ASP A N 1
ATOM 2572 C CA . ASP A 1 308 ? -20.933 -6.063 18.859 1.00 67.25 308 ASP A CA 1
ATOM 2573 C C . ASP A 1 308 ? -20.121 -6.418 17.602 1.00 67.25 308 ASP A C 1
ATOM 2575 O O . ASP A 1 308 ? -19.623 -5.525 16.906 1.00 67.25 308 ASP A O 1
ATOM 2579 N N . SER A 1 309 ? -20.056 -7.704 17.235 1.00 67.69 309 SER A N 1
ATOM 2580 C CA . SER A 1 309 ? -19.384 -8.146 16.005 1.00 67.69 309 SER A CA 1
ATOM 2581 C C . SER A 1 309 ? -20.126 -7.659 14.755 1.00 67.69 309 SER A C 1
ATOM 2583 O O . SER A 1 309 ? -19.505 -7.253 13.769 1.00 67.69 309 SER A O 1
ATOM 2585 N N . LEU A 1 310 ? -21.457 -7.579 14.819 1.00 70.06 310 LEU A N 1
ATOM 2586 C CA . LEU A 1 310 ? -22.301 -7.084 13.733 1.00 70.06 310 LEU A CA 1
ATOM 2587 C C . LEU A 1 310 ? -22.110 -5.575 13.486 1.00 70.06 310 LEU A C 1
ATOM 2589 O O . LEU A 1 310 ? -22.160 -5.115 12.340 1.00 70.06 310 LEU A O 1
ATOM 2593 N N . ILE A 1 311 ? -21.839 -4.797 14.541 1.00 72.62 311 ILE A N 1
ATOM 2594 C CA . ILE A 1 311 ? -21.450 -3.382 14.431 1.00 72.62 311 ILE A CA 1
ATOM 2595 C C . ILE A 1 311 ? -20.063 -3.257 13.787 1.00 72.62 311 ILE A C 1
ATOM 2597 O O . ILE A 1 311 ? -19.893 -2.443 12.876 1.00 72.62 311 ILE A O 1
ATOM 2601 N N . GLU A 1 312 ? -19.083 -4.064 14.205 1.00 70.31 312 GLU A N 1
ATOM 2602 C CA . GLU A 1 312 ? -17.741 -4.065 13.603 1.00 70.31 312 GLU A CA 1
ATOM 2603 C C . GLU A 1 312 ? -17.790 -4.402 12.099 1.00 70.31 312 GLU A C 1
ATOM 2605 O O . GLU A 1 312 ? -17.180 -3.691 11.295 1.00 70.31 312 GLU A O 1
ATOM 2610 N N . ILE A 1 313 ? -18.581 -5.406 11.695 1.00 70.81 313 ILE A N 1
ATOM 2611 C CA . ILE A 1 313 ? -18.790 -5.777 10.283 1.00 70.81 313 ILE A CA 1
ATOM 2612 C C . ILE A 1 313 ? -19.350 -4.600 9.476 1.00 70.81 313 ILE A C 1
ATOM 2614 O O . ILE A 1 313 ? -18.819 -4.276 8.410 1.00 70.81 313 ILE A O 1
ATOM 2618 N N . LYS A 1 314 ? -20.385 -3.916 9.985 1.00 74.31 314 LYS A N 1
ATOM 2619 C CA . LYS A 1 314 ? -20.965 -2.736 9.319 1.00 74.31 314 LYS A CA 1
ATOM 2620 C C . LYS A 1 314 ? -19.931 -1.637 9.116 1.00 74.31 314 LYS A C 1
ATOM 2622 O O . LYS A 1 314 ? -19.856 -1.068 8.027 1.00 74.31 314 LYS A O 1
ATOM 2627 N N . TRP A 1 315 ? -19.110 -1.365 10.130 1.00 72.00 315 TRP A N 1
ATOM 2628 C CA . TRP A 1 315 ? -18.020 -0.405 9.995 1.00 72.00 315 TRP A CA 1
ATOM 2629 C C . TRP A 1 315 ? -17.067 -0.814 8.882 1.00 72.00 315 TRP A C 1
ATOM 2631 O O . TRP A 1 315 ? -16.772 0.008 8.025 1.00 72.00 315 TRP A O 1
ATOM 2641 N N . ILE A 1 316 ? -16.634 -2.072 8.829 1.00 70.81 316 ILE A N 1
ATOM 2642 C CA . ILE A 1 316 ? -15.703 -2.545 7.794 1.00 70.81 316 ILE A CA 1
ATOM 2643 C C . ILE A 1 316 ? -16.296 -2.430 6.396 1.00 70.81 316 ILE A C 1
ATOM 2645 O O . ILE A 1 316 ? -15.578 -2.042 5.480 1.00 70.81 316 ILE A O 1
ATOM 2649 N N . MET A 1 317 ? -17.588 -2.708 6.221 1.00 72.25 317 MET A N 1
ATOM 2650 C CA . MET A 1 317 ? -18.259 -2.497 4.937 1.00 72.25 317 MET A CA 1
ATOM 2651 C C . MET A 1 317 ? -18.240 -1.021 4.529 1.00 72.25 317 MET A C 1
ATOM 2653 O O . MET A 1 317 ? -17.895 -0.706 3.392 1.00 72.25 317 MET A O 1
ATOM 2657 N N . ILE A 1 318 ? -18.549 -0.113 5.460 1.00 73.62 318 ILE A N 1
ATOM 2658 C CA . ILE A 1 318 ? -18.499 1.337 5.219 1.00 73.62 318 ILE A CA 1
ATOM 2659 C C . ILE A 1 318 ? -17.065 1.777 4.898 1.00 73.62 318 ILE A C 1
ATOM 2661 O O . ILE A 1 318 ? -16.841 2.479 3.915 1.00 73.62 318 ILE A O 1
ATOM 2665 N N . PHE A 1 319 ? -16.083 1.328 5.681 1.00 70.88 319 PHE A N 1
ATOM 2666 C CA . PHE A 1 319 ? -14.665 1.602 5.456 1.00 70.88 319 PHE A CA 1
ATOM 2667 C C . PHE A 1 319 ? -14.198 1.087 4.095 1.00 70.88 319 PHE A C 1
ATOM 2669 O O . PHE A 1 319 ? -13.527 1.816 3.373 1.00 70.88 319 PHE A O 1
ATOM 2676 N N . GLY A 1 320 ? -14.566 -0.142 3.731 1.00 69.88 320 GLY A N 1
ATOM 2677 C CA . GLY A 1 320 ? -14.226 -0.750 2.449 1.00 69.88 320 GLY A CA 1
ATOM 2678 C C . GLY A 1 320 ? -14.844 0.002 1.273 1.00 69.88 320 GLY A C 1
ATOM 2679 O O . GLY A 1 320 ? -14.156 0.267 0.290 1.00 69.88 320 GLY A O 1
ATOM 2680 N N . LEU A 1 321 ? -16.107 0.420 1.391 1.00 74.12 321 LEU A N 1
ATOM 2681 C CA . LEU A 1 321 ? -16.774 1.233 0.374 1.00 74.12 321 LEU A CA 1
ATOM 2682 C C . LEU A 1 321 ? -16.088 2.592 0.211 1.00 74.12 321 LEU A C 1
ATOM 2684 O O . LEU A 1 321 ? -15.759 2.983 -0.907 1.00 74.12 321 LEU A O 1
ATOM 2688 N N . LEU A 1 322 ? -15.826 3.288 1.320 1.00 73.19 322 LEU A N 1
ATOM 2689 C CA . LEU A 1 322 ? -15.096 4.552 1.297 1.00 73.19 322 LEU A CA 1
ATOM 2690 C C . LEU A 1 322 ? -13.703 4.362 0.685 1.00 73.19 322 LEU A C 1
ATOM 2692 O O . LEU A 1 322 ? -13.293 5.199 -0.112 1.00 73.19 322 LEU A O 1
ATOM 2696 N N . PHE A 1 323 ? -13.013 3.255 0.988 1.00 72.56 323 PHE A N 1
ATOM 2697 C CA . PHE A 1 323 ? -11.711 2.893 0.411 1.00 72.56 323 PHE A CA 1
ATOM 2698 C C . PHE A 1 323 ? -11.750 2.784 -1.095 1.00 72.56 323 PHE A C 1
ATOM 2700 O O . PHE A 1 323 ? -10.944 3.417 -1.771 1.00 72.56 323 PHE A O 1
ATOM 2707 N N . ILE A 1 324 ? -12.719 2.044 -1.620 1.00 70.50 324 ILE A N 1
ATOM 2708 C CA . ILE A 1 324 ? -12.917 1.923 -3.060 1.00 70.50 324 ILE A CA 1
ATOM 2709 C C . ILE A 1 324 ? -13.188 3.303 -3.670 1.00 70.50 324 ILE A C 1
ATOM 2711 O O . ILE A 1 324 ? -12.551 3.669 -4.656 1.00 70.50 324 ILE A O 1
ATOM 2715 N N . LEU A 1 325 ? -14.071 4.099 -3.061 1.00 72.62 325 LEU A N 1
ATOM 2716 C CA . LEU A 1 325 ? -14.405 5.430 -3.565 1.00 72.62 325 LEU A CA 1
ATOM 2717 C C . LEU A 1 325 ? -13.186 6.362 -3.578 1.00 72.62 325 LEU A C 1
ATOM 2719 O O . LEU A 1 325 ? -12.898 6.975 -4.603 1.00 72.62 325 LEU A O 1
ATOM 2723 N N . ALA A 1 326 ? -12.435 6.441 -2.484 1.00 73.44 326 ALA A N 1
ATOM 2724 C CA . ALA A 1 326 ? -11.269 7.312 -2.384 1.00 73.44 326 ALA A CA 1
ATOM 2725 C C . ALA A 1 326 ? -10.113 6.846 -3.282 1.00 73.44 326 ALA A C 1
ATOM 2727 O O . ALA A 1 326 ? -9.477 7.670 -3.931 1.00 73.44 326 ALA A O 1
ATOM 2728 N N . ALA A 1 327 ? -9.862 5.537 -3.377 1.00 67.06 327 ALA A N 1
ATOM 2729 C CA . ALA A 1 327 ? -8.800 4.994 -4.223 1.00 67.06 327 ALA A CA 1
ATOM 2730 C C . ALA A 1 327 ? -9.083 5.183 -5.724 1.00 67.06 327 ALA A C 1
ATOM 2732 O O . ALA A 1 327 ? -8.150 5.380 -6.503 1.00 67.06 327 ALA A O 1
ATOM 2733 N N . ILE A 1 328 ? -10.357 5.146 -6.135 1.00 68.50 328 ILE A N 1
ATOM 2734 C CA . ILE A 1 328 ? -10.770 5.366 -7.531 1.00 68.50 328 ILE A CA 1
ATOM 2735 C C . ILE A 1 328 ? -10.871 6.862 -7.864 1.00 68.50 328 ILE A C 1
ATOM 2737 O O . ILE A 1 328 ? -10.716 7.223 -9.027 1.00 68.50 328 ILE A O 1
ATOM 2741 N N . PHE A 1 329 ? -11.049 7.746 -6.875 1.00 69.81 329 PHE A N 1
ATOM 2742 C CA . PHE A 1 329 ? -11.164 9.197 -7.084 1.00 69.81 329 PHE A CA 1
ATOM 2743 C C . PHE A 1 329 ? -10.072 9.795 -7.988 1.00 69.81 329 PHE A C 1
ATOM 2745 O O . PHE A 1 329 ? -10.432 10.436 -8.975 1.00 69.81 329 PHE A O 1
ATOM 2752 N N . PRO A 1 330 ? -8.763 9.561 -7.756 1.00 62.44 330 PRO A N 1
ATOM 2753 C CA . PRO A 1 330 ? -7.731 10.062 -8.662 1.00 62.44 330 PRO A CA 1
ATOM 2754 C C . PRO A 1 330 ? -7.917 9.547 -10.090 1.00 62.44 330 PRO A C 1
ATOM 2756 O O . PRO A 1 330 ? -7.794 10.314 -11.032 1.00 62.44 330 PRO A O 1
ATOM 2759 N N . TYR A 1 331 ? -8.292 8.283 -10.286 1.00 61.03 331 TYR A N 1
ATOM 2760 C CA . TYR A 1 331 ? -8.546 7.749 -11.628 1.00 61.03 331 TYR A CA 1
ATOM 2761 C C . TYR A 1 331 ? -9.758 8.413 -12.292 1.00 61.03 331 TYR A C 1
ATOM 2763 O O . TYR A 1 331 ? -9.696 8.753 -13.471 1.00 61.03 331 TYR A O 1
ATOM 2771 N N . ALA A 1 332 ? -10.831 8.645 -11.536 1.00 61.06 332 ALA A N 1
ATOM 2772 C CA . ALA A 1 332 ? -12.046 9.278 -12.036 1.00 61.06 332 ALA A CA 1
ATOM 2773 C C . ALA A 1 332 ? -11.870 10.776 -12.346 1.00 61.06 332 ALA A C 1
ATOM 2775 O O . ALA A 1 332 ? -12.573 11.303 -13.202 1.00 61.06 332 ALA A O 1
ATOM 2776 N N . VAL A 1 333 ? -10.948 11.460 -11.661 1.00 58.41 333 VAL A N 1
ATOM 2777 C CA . VAL A 1 333 ? -10.748 12.914 -11.790 1.00 58.41 333 VAL A CA 1
ATOM 2778 C C . VAL A 1 333 ? -9.561 13.265 -12.685 1.00 58.41 333 VAL A C 1
ATOM 2780 O O . VAL A 1 333 ? -9.654 14.202 -13.470 1.00 58.41 333 VAL A O 1
ATOM 2783 N N . THR A 1 334 ? -8.458 12.517 -12.605 1.00 51.59 334 THR A N 1
ATOM 2784 C CA . THR A 1 334 ? -7.180 12.882 -13.241 1.00 51.59 334 THR A CA 1
ATOM 2785 C C . THR A 1 334 ? -6.892 12.065 -14.494 1.00 51.59 334 THR A C 1
ATOM 2787 O O . THR A 1 334 ? -6.197 12.544 -15.381 1.00 51.59 334 THR A O 1
ATOM 2790 N N . ARG A 1 335 ? -7.461 10.860 -14.650 1.00 49.56 335 ARG A N 1
ATOM 2791 C CA . ARG A 1 335 ? -7.344 10.066 -15.891 1.00 49.56 335 ARG A CA 1
ATOM 2792 C C . ARG A 1 335 ? -8.531 10.257 -16.828 1.00 49.56 335 ARG A C 1
ATOM 2794 O O . ARG A 1 335 ? -9.060 9.293 -17.381 1.00 49.56 335 ARG A O 1
ATOM 2801 N N . GLY A 1 336 ? -8.926 11.508 -17.051 1.00 42.38 336 GLY A N 1
ATOM 2802 C CA . GLY A 1 336 ? -9.681 11.826 -18.258 1.00 42.38 336 GLY A CA 1
ATOM 2803 C C . GLY A 1 336 ? -8.900 11.340 -19.488 1.00 42.38 336 GLY A C 1
ATOM 2804 O O . GLY A 1 336 ? -7.731 11.674 -19.633 1.00 42.38 336 GLY A O 1
ATOM 2805 N N . ALA A 1 337 ? -9.556 10.559 -20.350 1.00 36.69 337 ALA A N 1
ATOM 2806 C CA . ALA A 1 337 ? -9.114 10.184 -21.698 1.00 36.69 337 ALA A CA 1
ATOM 2807 C C . ALA A 1 337 ? -7.899 9.235 -21.827 1.00 36.69 337 ALA A C 1
ATOM 2809 O O . ALA A 1 337 ? -6.811 9.648 -22.207 1.00 36.69 337 ALA A O 1
ATOM 2810 N N . ILE A 1 338 ? -8.129 7.925 -21.668 1.00 35.72 338 ILE A N 1
ATOM 2811 C CA . ILE A 1 338 ? -7.655 6.936 -22.660 1.00 35.72 338 ILE A CA 1
ATOM 2812 C C . ILE A 1 338 ? -8.804 5.949 -22.908 1.00 35.72 338 ILE A C 1
ATOM 2814 O O . ILE A 1 338 ? -8.772 4.793 -22.502 1.00 35.72 338 ILE A O 1
ATOM 2818 N N . ILE A 1 339 ? -9.876 6.451 -23.512 1.00 35.19 339 ILE A N 1
ATOM 2819 C CA . ILE A 1 339 ? -10.753 5.638 -24.353 1.00 35.19 339 ILE A CA 1
ATOM 2820 C C . ILE A 1 339 ? -10.849 6.444 -25.646 1.00 35.19 339 ILE A C 1
ATOM 2822 O O . ILE A 1 339 ? -11.732 7.286 -25.790 1.00 35.19 339 ILE A O 1
ATOM 2826 N N . ASN A 1 340 ? -9.836 6.279 -26.494 1.00 30.61 340 ASN A N 1
ATOM 2827 C CA . ASN A 1 340 ? -10.004 6.438 -27.933 1.00 30.61 340 ASN A CA 1
ATOM 2828 C C . ASN A 1 340 ? -10.238 5.043 -28.492 1.00 30.61 340 ASN A C 1
ATOM 2830 O O . ASN A 1 340 ? -9.452 4.145 -28.101 1.00 30.61 340 ASN A O 1
#